Protein 6DET (pdb70)

InterPro domains:
  IPR001638 Solute-binding protein family 3/N-terminal domain of MltF [PF00497] (44-262)
  IPR001638 Solute-binding protein family 3/N-terminal domain of MltF [SM00062] (43-264)

Nearest PDB structures (foldseek):
  6det-assembly1_A  TM=1.004E+00  e=6.684E-58  Treponema vincentii
  4zv2-assembly1_A  TM=9.076E-01  e=6.004E-23  synthetic construct
  8hnj-assembly1_A  TM=9.033E-01  e=2.663E-21  Escherichia coli 908519
  4g4p-assembly1_A  TM=9.277E-01  e=1.036E-19  Enterococcus faecalis V583
  4zef-assembly1_A  TM=9.184E-01  e=2.239E-18  Enterococcus faecalis V583

Radius of gyration: 18.47 Å; Cα contacts (8 Å, |Δi|>4): 473; chains: 1; bounding box: 61×31×43 Å

Foldseek 3Di:
DADCLQVVQVVQLEAEEEEAQPQAQQWHQDPVGDTDHLVCLLVCVLSVVVRGYYHYHYDQLQCVLVCQVVVVGFKYAHFQWDDPVCLVRWDWAQFWFKKFKWKKFQPVPPDAAPLVCFQWEEEEAPPRCPVVLQCPPPSHNPGYHYHHDRDPVVRVVCRVVVVTGMYIDMCVSCVVVCVPPVSMDIHPDTSDITTTTMTGGPRNVVNSVSSLVSSVVCVVVCVSQVSCCVRPVGRRTPSVDDD

Solvent-accessible surface area: 11673 Å² total

B-factor: mean 53.29, std 31.01, range [23.1, 308.44]

Structure (mmCIF, N/CA/C/O backbone):
data_6DET
#
_entry.id   6DET
#
_cell.length_a   104.586
_cell.length_b   130.436
_cell.length_c   48.991
_cell.angle_alpha   90.00
_cell.angle_beta   90.00
_cell.angle_gamma   90.00
#
_symmetry.space_group_name_H-M   'C 2 2 2'
#
loop_
_entity.id
_entity.type
_entity.pdbx_description
1 polymer Tv2483
2 non-polymer ARGININE
3 water water
#
loop_
_atom_site.group_PDB
_atom_site.id
_atom_site.type_symbol
_atom_site.label_atom_id
_atom_site.label_alt_id
_atom_site.label_comp_id
_atom_site.label_asym_id
_atom_site.label_entity_id
_atom_site.label_seq_id
_atom_site.pdbx_PDB_ins_code
_atom_site.Cartn_x
_atom_site.Cartn_y
_atom_site.Cartn_z
_atom_site.occupancy
_atom_site.B_iso_or_equiv
_atom_site.auth_seq_id
_atom_site.auth_comp_id
_atom_site.auth_asym_id
_atom_site.auth_atom_id
_atom_site.pdbx_PDB_model_num
ATOM 1 N N . ILE A 1 24 ? 57.362 20.574 8.443 1.00 67.19 10 ILE A N 1
ATOM 2 C CA . ILE A 1 24 ? 56.277 21.443 8.051 1.00 74.04 10 ILE A C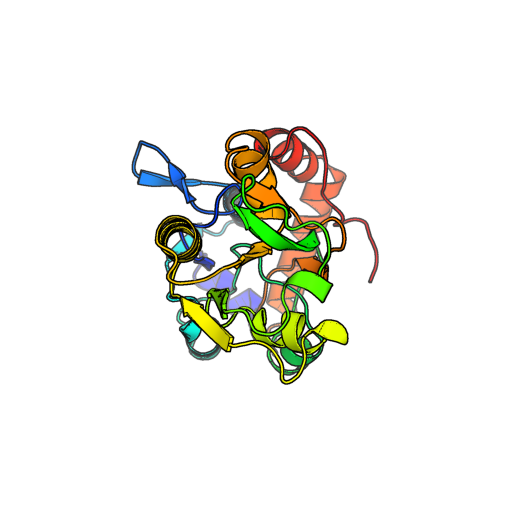A 1
ATOM 3 C C . ILE A 1 24 ? 54.984 20.605 8.214 1.00 63.95 10 ILE A C 1
ATOM 4 O O . ILE A 1 24 ? 54.709 20.141 9.313 1.00 64.28 10 ILE A O 1
ATOM 19 N N . GLU A 1 25 ? 54.241 20.354 7.139 1.00 59.84 11 GLU A N 1
ATOM 20 C CA . GLU A 1 25 ? 52.850 19.930 7.254 1.00 51.63 11 GLU A CA 1
ATOM 21 C C . GLU A 1 25 ? 52.722 18.491 7.755 1.00 40.52 11 GLU A C 1
ATOM 22 O O . GLU A 1 25 ? 53.606 17.647 7.555 1.00 40.55 11 GLU A O 1
ATOM 34 N N . ASP A 1 26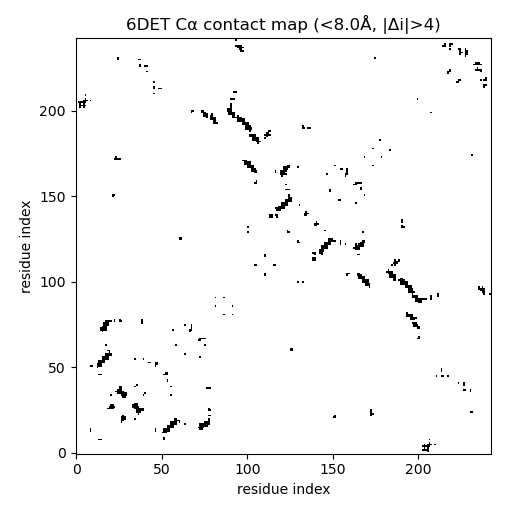 ? 51.591 18.211 8.397 1.00 47.74 12 ASP A N 1
ATOM 35 C CA . ASP A 1 26 ? 51.236 16.827 8.673 1.00 47.00 12 ASP A CA 1
ATOM 36 C C . ASP A 1 26 ? 51.002 16.090 7.351 1.00 44.65 12 ASP A C 1
ATOM 37 O O . ASP A 1 26 ? 50.661 16.703 6.337 1.00 40.60 12 ASP A O 1
ATOM 46 N N . PRO A 1 27 ? 51.215 14.772 7.320 1.00 37.82 13 PRO A N 1
ATOM 47 C CA . PRO A 1 27 ? 51.190 14.045 6.043 1.00 41.46 13 PRO A CA 1
ATOM 48 C C . PRO A 1 27 ? 49.803 13.681 5.514 1.00 39.26 13 PRO A C 1
ATOM 49 O O . PRO A 1 27 ? 49.715 12.842 4.616 1.00 37.69 13 PRO A O 1
ATOM 60 N N . SER A 1 28 ? 48.720 14.284 6.008 1.00 37.22 14 SER A N 1
ATOM 61 C CA . SER A 1 28 ? 47.403 13.759 5.630 1.00 41.64 14 SER A CA 1
ATOM 62 C C . SER A 1 28 ? 47.096 14.031 4.156 1.00 42.33 14 SER A C 1
ATOM 63 O O . SER A 1 28 ? 46.557 13.161 3.461 1.00 39.07 14 SER A O 1
ATOM 71 N N . TRP A 1 29 ? 47.451 15.217 3.645 1.00 37.61 15 TRP A N 1
ATOM 72 C CA . TRP A 1 29 ? 47.296 15.444 2.209 1.00 33.72 15 TRP A CA 1
ATOM 73 C C . TRP A 1 29 ? 48.229 14.543 1.412 1.00 36.21 15 TRP A C 1
ATOM 74 O O . TRP A 1 29 ? 47.811 13.902 0.438 1.00 38.98 15 TRP A O 1
ATOM 95 N N . SER A 1 30 ? 49.513 14.485 1.788 1.00 35.52 16 SER A N 1
ATOM 96 C CA . SER A 1 30 ? 50.431 13.619 1.060 1.00 36.67 16 SER A CA 1
ATOM 97 C C . SER A 1 30 ? 49.899 12.188 0.949 1.00 37.63 16 SER A C 1
ATOM 98 O O . SER A 1 30 ? 50.023 11.544 -0.104 1.00 38.78 16 SER A O 1
ATOM 106 N N . LYS A 1 31 ? 49.337 11.659 2.033 1.00 37.75 17 LYS A N 1
ATOM 107 C CA . LYS A 1 31 ? 48.845 10.282 1.995 1.00 40.39 17 LYS A CA 1
ATOM 108 C C . LYS A 1 31 ? 47.751 10.123 0.940 1.00 37.86 17 LYS A C 1
ATOM 109 O O . LYS A 1 31 ? 47.746 9.151 0.172 1.00 39.27 17 LYS A O 1
ATOM 128 N N . VAL A 1 32 ? 46.822 11.081 0.880 1.00 38.38 18 VAL A N 1
ATOM 129 C CA . VAL A 1 32 ? 45.741 11.034 -0.101 1.00 37.68 18 VAL A CA 1
ATOM 130 C C . VAL A 1 32 ? 46.278 11.204 -1.514 1.00 37.97 18 VAL A C 1
ATOM 131 O O . VAL A 1 32 ? 45.834 10.520 -2.447 1.00 36.95 18 VAL A O 1
ATOM 144 N N . GLN A 1 33 ? 47.248 12.103 -1.704 1.00 35.67 19 GLN A N 1
ATOM 145 C CA . GLN A 1 33 ? 47.802 12.298 -3.041 1.00 36.63 19 GLN A CA 1
ATOM 146 C C . GLN A 1 33 ? 48.521 11.051 -3.549 1.00 40.01 19 GLN A C 1
ATOM 147 O O . GLN A 1 33 ? 48.440 10.733 -4.739 1.00 39.44 19 GLN A O 1
ATOM 161 N N . VAL A 1 34 ? 49.227 10.340 -2.668 1.00 38.44 20 VAL A N 1
ATOM 162 C CA . VAL A 1 34 ? 49.987 9.166 -3.096 1.00 40.44 20 VAL A CA 1
ATOM 163 C C . VAL A 1 34 ? 49.041 8.038 -3.497 1.00 42.38 20 VAL A C 1
ATOM 164 O O . VAL A 1 34 ? 49.249 7.377 -4.526 1.00 42.61 20 VAL A O 1
ATOM 177 N N . LYS A 1 35 ? 48.012 7.792 -2.676 1.00 43.50 21 LYS A N 1
ATOM 178 C CA . LYS A 1 35 ? 46.967 6.811 -3.015 1.00 47.14 21 LYS A CA 1
ATOM 179 C C . LYS A 1 35 ? 46.134 7.283 -4.190 1.00 49.52 21 LYS A C 1
ATOM 180 O O . LYS A 1 35 ? 45.488 6.465 -4.845 1.00 42.81 21 LYS A O 1
ATOM 199 N N . SER A 1 36 ? 46.118 8.591 -4.442 1.00 39.28 22 SER A N 1
ATOM 200 C CA . SER A 1 36 ? 45.354 9.188 -5.531 1.00 50.69 22 SER A CA 1
ATOM 201 C C . SER A 1 36 ? 43.874 8.870 -5.365 1.00 41.78 22 SER A C 1
ATOM 202 O O . SER A 1 36 ? 43.160 8.603 -6.330 1.00 39.93 22 SER A O 1
ATOM 210 N N . ALA A 1 37 ? 43.426 8.882 -4.123 1.00 37.27 23 ALA A N 1
ATOM 211 C CA . ALA A 1 37 ? 42.024 8.600 -3.847 1.00 38.49 23 ALA A CA 1
ATOM 212 C C . ALA A 1 37 ? 41.595 9.183 -2.517 1.00 43.16 23 ALA A C 1
ATOM 213 O O . ALA A 1 37 ? 42.367 9.220 -1.562 1.00 39.25 23 ALA A O 1
ATOM 220 N N . LEU A 1 38 ? 40.315 9.552 -2.437 1.00 38.70 24 LEU A N 1
ATOM 221 C CA . LEU A 1 38 ? 39.738 10.037 -1.201 1.00 36.65 24 LEU A CA 1
ATOM 222 C C . LEU A 1 38 ? 38.530 9.164 -0.921 1.00 37.04 24 LEU A C 1
ATOM 223 O O . LEU A 1 38 ? 37.687 8.990 -1.807 1.00 38.85 24 LEU A O 1
ATOM 239 N N . VAL A 1 39 ? 38.501 8.563 0.261 1.00 32.46 25 VAL A N 1
ATOM 240 C CA . VAL A 1 39 ? 37.406 7.672 0.659 1.00 32.70 25 VAL A CA 1
ATOM 241 C C . VAL A 1 39 ? 36.416 8.491 1.474 1.00 39.58 25 VAL A C 1
ATOM 242 O O . VAL A 1 39 ? 36.731 8.962 2.578 1.00 37.93 25 VAL A O 1
ATOM 255 N N . ILE A 1 40 ? 35.217 8.680 0.919 1.00 33.87 26 ILE A N 1
ATOM 256 C CA . ILE A 1 40 ? 34.182 9.521 1.520 1.00 31.61 26 ILE A CA 1
ATOM 257 C C . ILE A 1 40 ? 33.128 8.563 2.079 1.00 35.29 26 ILE A C 1
ATOM 258 O O . ILE A 1 40 ? 32.452 7.883 1.310 1.00 35.55 26 ILE A O 1
ATOM 274 N N . GLY A 1 41 ? 33.022 8.462 3.400 1.00 33.26 27 GLY A N 1
ATOM 275 C CA . GLY A 1 41 ? 32.003 7.623 4.010 1.00 34.76 27 GLY A CA 1
ATOM 276 C C . GLY A 1 41 ? 30.649 8.304 3.952 1.00 33.05 27 GLY A C 1
ATOM 277 O O . GLY A 1 41 ? 30.525 9.487 4.282 1.00 32.10 27 GLY A O 1
ATOM 281 N N . VAL A 1 42 ? 29.624 7.549 3.551 1.00 34.46 28 VAL A N 1
ATOM 282 C CA . VAL A 1 42 ? 28.279 8.100 3.424 1.00 37.54 28 VAL A CA 1
ATOM 283 C C . VAL A 1 42 ? 27.286 7.078 3.943 1.00 32.63 28 VAL A C 1
ATOM 284 O O . VAL A 1 42 ? 27.486 5.862 3.818 1.00 37.48 28 VAL A O 1
ATOM 297 N N . SER A 1 43 ? 26.184 7.594 4.491 1.00 31.84 29 SER A N 1
ATOM 298 C CA . SER A 1 43 ? 24.958 6.812 4.547 1.00 33.69 29 SER A CA 1
ATOM 299 C C . SER A 1 43 ? 24.278 6.939 3.187 1.00 45.96 29 SER A C 1
ATOM 300 O O . SER A 1 43 ? 23.957 8.044 2.745 1.00 39.70 29 SER A O 1
ATOM 308 N N . ASP A 1 44 ? 24.033 5.819 2.523 1.00 38.80 30 ASP A N 1
ATOM 309 C CA . ASP A 1 44 ? 23.610 5.855 1.131 1.00 36.52 30 ASP A CA 1
ATOM 310 C C . ASP A 1 44 ? 22.090 5.871 0.971 1.00 40.72 30 ASP A C 1
ATOM 311 O O . ASP A 1 44 ? 21.590 5.496 -0.095 1.00 40.85 30 ASP A O 1
ATOM 320 N N . PHE A 1 45 ? 21.362 6.326 1.999 1.00 39.09 31 PHE A N 1
ATOM 321 C CA . PHE A 1 45 ? 19.913 6.451 1.971 1.00 37.06 31 PHE A CA 1
ATOM 322 C C . PHE A 1 45 ? 19.448 7.860 2.329 1.00 38.95 31 PHE A C 1
ATOM 323 O O . PHE A 1 45 ? 18.257 8.055 2.589 1.00 37.90 31 PHE A O 1
ATOM 340 N N . VAL A 1 46 ? 20.336 8.850 2.366 1.00 35.91 32 VAL A N 1
ATOM 341 C CA . VAL A 1 46 ? 19.911 10.184 2.819 1.00 34.77 32 VAL A CA 1
ATOM 342 C C . VAL A 1 46 ? 19.331 10.935 1.625 1.00 35.56 32 VAL A C 1
ATOM 343 O O . VAL A 1 46 ? 20.079 11.234 0.690 1.00 32.77 32 VAL A O 1
ATOM 356 N N . PRO A 1 47 ? 18.032 11.267 1.594 1.00 34.54 33 PRO A N 1
ATOM 357 C CA . PRO A 1 47 ? 17.491 11.959 0.410 1.00 37.74 33 PRO A CA 1
ATOM 358 C C . PRO A 1 47 ?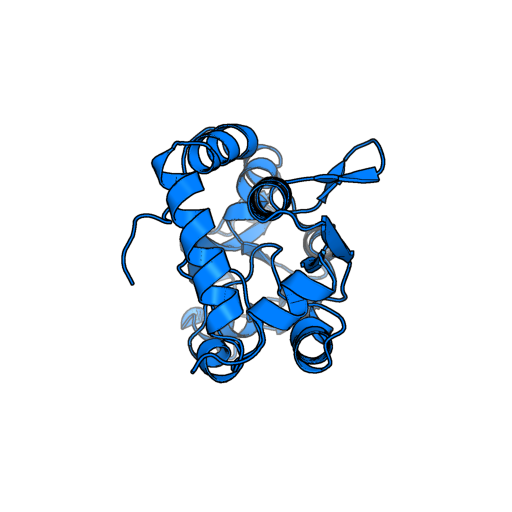 18.229 13.257 0.094 1.00 34.47 33 PRO A C 1
ATOM 359 O O . PRO A 1 47 ? 18.752 13.935 0.984 1.00 32.68 33 PRO A O 1
ATOM 370 N N . ILE A 1 48 ? 18.280 13.583 -1.206 1.00 33.28 34 ILE A N 1
ATOM 371 C CA . ILE A 1 48 ? 18.975 14.759 -1.756 1.00 33.23 34 ILE A CA 1
ATOM 372 C C . ILE A 1 48 ? 20.500 14.735 -1.610 1.00 34.95 34 ILE A C 1
ATOM 373 O O . ILE A 1 48 ? 21.216 15.028 -2.575 1.00 40.27 34 ILE A O 1
ATOM 389 N N . LEU A 1 49 ? 21.026 14.413 -0.421 1.00 32.66 35 LEU A N 1
ATOM 390 C CA . LEU A 1 49 ? 22.468 14.532 -0.179 1.00 30.94 35 LEU A CA 1
ATOM 391 C C . LEU A 1 49 ? 23.268 13.332 -0.696 1.00 33.07 35 LEU A C 1
ATOM 392 O O . LEU A 1 49 ? 24.356 13.511 -1.258 1.00 32.29 35 LEU A O 1
ATOM 408 N N . SER A 1 50 ? 22.776 12.110 -0.487 1.00 33.22 36 SER A N 1
ATOM 409 C CA . SER A 1 50 ? 23.525 10.906 -0.845 1.00 31.87 36 SER A CA 1
ATOM 410 C C . SER A 1 50 ? 22.596 9.712 -0.752 1.00 32.77 36 SER A C 1
ATOM 411 O O . SER A 1 50 ? 22.435 9.148 0.333 1.00 36.77 36 SER A O 1
ATOM 419 N N . PHE A 1 51 ? 21.987 9.361 -1.881 1.00 34.45 37 PHE A N 1
ATOM 420 C CA . PHE A 1 51 ? 20.962 8.321 -1.944 1.00 35.49 37 PHE A CA 1
ATOM 421 C C . PHE A 1 51 ? 21.156 7.530 -3.237 1.00 38.25 37 PHE A C 1
ATOM 422 O O . PHE A 1 51 ? 21.982 7.876 -4.086 1.00 38.10 37 PHE A O 1
ATOM 439 N N . ARG A 1 52 ? 20.400 6.429 -3.379 1.00 42.83 38 ARG A N 1
ATOM 440 C CA . ARG A 1 52 ? 20.489 5.565 -4.562 1.00 50.50 38 ARG A CA 1
ATOM 441 C C . ARG A 1 52 ? 19.433 5.950 -5.595 1.00 43.26 38 ARG A C 1
ATOM 442 O O . ARG A 1 52 ? 18.242 5.988 -5.283 1.00 43.47 38 ARG A O 1
ATOM 463 N N . ASN A 1 53 ? 19.860 6.211 -6.827 1.00 40.79 39 ASN A N 1
ATOM 464 C CA . ASN A 1 53 ? 18.917 6.522 -7.894 1.00 43.66 39 ASN A CA 1
ATOM 465 C C . ASN A 1 53 ? 18.349 5.219 -8.477 1.00 50.92 39 ASN A C 1
ATOM 466 O O . ASN A 1 53 ? 18.671 4.113 -8.021 1.00 46.62 39 ASN A O 1
ATOM 477 N N . GLU A 1 54 ? 17.473 5.352 -9.484 1.00 44.77 40 GLU A N 1
ATOM 478 C CA . GLU A 1 54 ? 16.800 4.188 -10.083 1.00 49.85 40 GLU A CA 1
ATOM 479 C C . GLU A 1 54 ? 17.795 3.162 -10.632 1.00 49.91 40 GLU A C 1
ATOM 480 O O . GLU A 1 54 ? 17.476 1.972 -10.726 1.00 52.31 40 GLU A O 1
ATOM 492 N N . LYS A 1 55 ? 18.983 3.603 -11.031 1.00 54.17 41 LYS A N 1
ATOM 493 C CA . LYS A 1 55 ? 20.028 2.718 -11.536 1.00 57.07 41 LYS A CA 1
ATOM 494 C C . LYS A 1 55 ? 20.911 2.165 -10.412 1.00 48.36 41 LYS A C 1
ATOM 495 O O . LYS A 1 55 ? 21.872 1.442 -10.684 1.00 52.02 41 LYS A O 1
ATOM 514 N N . ASN A 1 56 ? 20.586 2.487 -9.161 1.00 48.49 42 ASN A N 1
ATOM 515 C CA . ASN A 1 56 ? 21.298 2.054 -7.963 1.00 43.49 42 ASN A CA 1
ATOM 516 C C . ASN A 1 56 ? 22.697 2.658 -7.868 1.00 45.86 42 ASN A C 1
ATOM 517 O O . ASN A 1 56 ? 23.593 2.084 -7.242 1.00 50.47 42 ASN A O 1
ATOM 528 N N . GLU A 1 57 ? 22.888 3.830 -8.469 1.00 39.59 43 GLU A N 1
ATOM 529 C CA . GLU A 1 57 ? 24.114 4.605 -8.274 1.00 37.55 43 GLU A CA 1
ATOM 530 C C . GLU A 1 57 ? 23.907 5.600 -7.133 1.00 40.34 43 GLU A C 1
ATOM 531 O O . GLU A 1 57 ? 22.795 6.092 -6.903 1.00 39.96 43 GLU A O 1
ATOM 543 N N . ILE A 1 58 ? 24.981 5.888 -6.404 1.00 35.84 44 ILE A N 1
ATOM 544 C CA . ILE A 1 58 ? 24.917 6.894 -5.346 1.00 34.75 44 ILE A CA 1
ATOM 545 C C . ILE A 1 58 ? 24.984 8.276 -5.980 1.00 32.03 44 ILE A C 1
ATOM 546 O O . ILE A 1 58 ? 25.914 8.568 -6.743 1.00 37.17 44 ILE A O 1
ATOM 562 N N . VAL A 1 59 ? 24.004 9.128 -5.657 1.00 35.27 45 VAL A N 1
ATOM 563 C CA . VAL A 1 59 ? 23.872 10.456 -6.246 1.00 36.41 45 VAL A CA 1
ATOM 564 C C . VAL A 1 59 ? 23.499 11.416 -5.135 1.00 35.57 45 VAL A C 1
ATOM 565 O O . VAL A 1 59 ? 23.059 11.009 -4.057 1.00 35.35 45 VAL A O 1
ATOM 578 N N . GLY A 1 60 ? 23.693 12.706 -5.402 1.00 31.62 46 GLY A N 1
ATOM 579 C CA . GLY A 1 60 ? 23.185 13.693 -4.486 1.00 32.70 46 GLY A CA 1
ATOM 580 C C . GLY A 1 60 ? 24.097 14.893 -4.403 1.00 31.72 46 GLY A C 1
ATOM 581 O O . GLY A 1 60 ? 25.140 14.953 -5.064 1.00 33.41 46 GLY A O 1
ATOM 585 N N . TYR A 1 61 ? 23.672 15.854 -3.588 1.00 28.87 47 TYR A N 1
ATOM 586 C CA . TYR A 1 61 ? 24.397 17.111 -3.437 1.00 26.24 47 TYR A CA 1
ATOM 587 C C . TYR A 1 61 ? 25.816 16.865 -2.948 1.00 30.02 47 TYR A C 1
ATOM 588 O O . TYR A 1 61 ? 26.773 17.430 -3.486 1.00 33.00 47 TYR A O 1
ATOM 606 N N . ASP A 1 62 ? 25.964 16.058 -1.885 1.00 29.88 48 ASP A N 1
ATOM 607 C CA . ASP A 1 62 ? 27.290 15.785 -1.328 1.00 30.84 48 ASP A CA 1
ATOM 608 C C . ASP A 1 62 ? 28.136 15.030 -2.331 1.00 29.04 48 ASP A C 1
ATOM 609 O O . ASP A 1 62 ? 29.347 15.229 -2.408 1.00 30.02 48 ASP A O 1
ATOM 618 N N . ILE A 1 63 ? 27.502 14.162 -3.115 1.00 33.65 49 ILE A N 1
ATOM 619 C CA . ILE A 1 63 ? 28.226 13.369 -4.096 1.00 29.93 49 ILE A CA 1
ATOM 620 C C . ILE A 1 63 ? 28.729 14.258 -5.219 1.00 32.10 49 ILE A C 1
ATOM 621 O O . ILE A 1 63 ? 29.866 14.114 -5.687 1.00 32.54 49 ILE A O 1
ATOM 637 N N . ASP A 1 64 ? 27.892 15.195 -5.681 1.00 32.14 50 ASP A N 1
ATOM 638 C CA . ASP A 1 64 ? 28.336 16.076 -6.750 1.00 31.52 50 ASP A CA 1
ATOM 639 C C . ASP A 1 64 ? 29.508 16.933 -6.278 1.00 34.34 50 ASP A C 1
ATOM 640 O O . ASP A 1 64 ? 30.486 17.130 -7.011 1.00 32.80 50 ASP A O 1
ATOM 649 N N . ILE A 1 65 ? 29.441 17.412 -5.032 1.00 31.19 51 ILE A N 1
ATOM 650 C CA . ILE A 1 65 ? 30.529 18.225 -4.480 1.00 28.37 51 ILE A CA 1
ATOM 651 C C . ILE A 1 65 ? 31.835 17.430 -4.475 1.00 30.22 51 ILE A C 1
ATOM 652 O O . ILE A 1 65 ? 32.874 17.892 -4.973 1.00 32.46 51 ILE A O 1
ATOM 668 N N . PHE A 1 66 ? 31.821 16.236 -3.878 1.00 30.27 52 PHE A N 1
ATOM 669 C CA . PHE A 1 66 ? 33.078 15.516 -3.719 1.00 32.19 52 PHE A CA 1
ATOM 670 C C . PHE A 1 66 ? 33.570 14.941 -5.032 1.00 33.25 52 PHE A C 1
ATOM 671 O O . PHE A 1 66 ? 34.783 14.820 -5.232 1.00 33.40 52 PHE A O 1
ATOM 688 N N . THR A 1 67 ? 32.667 14.604 -5.960 1.00 36.95 53 THR A N 1
ATOM 689 C CA . THR A 1 67 ? 33.123 14.106 -7.255 1.00 34.60 53 THR A CA 1
ATOM 690 C C . THR A 1 67 ? 33.921 15.177 -7.996 1.00 37.37 53 THR A C 1
ATOM 691 O O . THR A 1 67 ? 34.981 14.895 -8.573 1.00 34.58 53 THR A O 1
ATOM 702 N N . GLU A 1 68 ? 33.424 16.421 -7.988 1.00 35.96 54 GLU A N 1
ATOM 703 C CA . GLU A 1 68 ? 34.083 17.505 -8.710 1.00 37.30 54 GLU A CA 1
ATOM 704 C C . GLU A 1 68 ? 35.331 17.968 -7.968 1.00 36.62 54 GLU A C 1
ATOM 705 O O . GLU A 1 68 ? 36.360 18.254 -8.591 1.00 35.05 54 GLU A O 1
ATOM 717 N N . LEU A 1 69 ? 35.258 18.035 -6.640 1.00 32.66 55 LEU A N 1
ATOM 718 C CA . LEU A 1 69 ? 36.424 18.388 -5.848 1.00 40.74 55 LEU A CA 1
ATOM 719 C C . LEU A 1 69 ? 37.580 17.430 -6.120 1.00 40.48 55 LEU A C 1
ATOM 720 O O . LEU A 1 69 ? 38.712 17.860 -6.362 1.00 32.28 55 LEU A O 1
ATOM 736 N N . CYS A 1 70 ? 37.311 16.118 -6.080 1.00 33.02 56 CYS A N 1
ATOM 737 C CA . CYS A 1 70 ? 38.374 15.149 -6.331 1.00 29.61 56 CYS A CA 1
ATOM 738 C C . CYS A 1 70 ? 38.860 15.236 -7.770 1.00 32.74 56 CYS A C 1
ATOM 739 O O . CYS A 1 70 ? 40.062 15.090 -8.041 1.00 35.97 56 CYS A O 1
ATOM 747 N N . ARG A 1 71 ? 37.958 15.528 -8.714 1.00 34.44 57 ARG A N 1
ATOM 748 C CA . ARG A 1 71 ? 38.412 15.700 -10.083 1.00 35.22 57 ARG A CA 1
ATOM 749 C C . ARG A 1 71 ? 39.436 16.821 -10.161 1.00 36.94 57 ARG A C 1
ATOM 750 O O . ARG A 1 71 ? 40.489 16.670 -10.780 1.00 38.84 57 ARG A O 1
ATOM 771 N N . ARG A 1 72 ? 39.135 17.955 -9.531 1.00 37.63 58 AR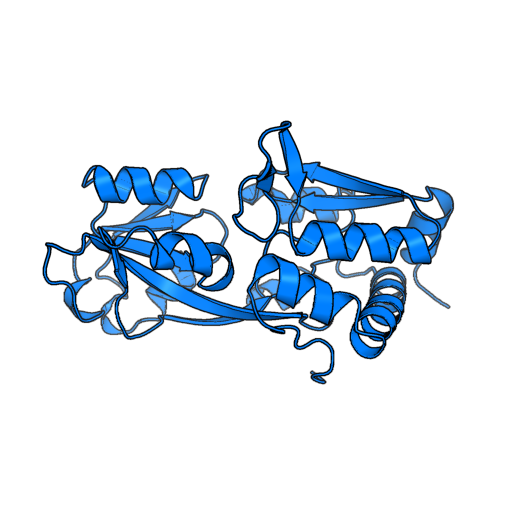G A N 1
ATOM 772 C CA . ARG A 1 72 ? 40.068 19.080 -9.571 1.00 38.33 58 ARG A CA 1
ATOM 773 C C . ARG A 1 72 ? 41.383 18.754 -8.877 1.00 35.89 58 ARG A C 1
ATOM 774 O O . ARG A 1 72 ? 42.431 19.300 -9.259 1.00 40.25 58 ARG A O 1
ATOM 795 N N . LEU A 1 73 ? 41.351 17.935 -7.826 1.00 36.56 59 LEU A N 1
ATOM 796 C CA . LEU A 1 73 ? 42.568 17.548 -7.114 1.00 37.67 59 LEU A CA 1
ATOM 797 C C . LEU A 1 73 ? 43.335 16.426 -7.790 1.00 45.19 59 LEU A C 1
ATOM 798 O O . LEU A 1 73 ? 44.446 16.086 -7.342 1.00 41.67 59 LEU A O 1
ATOM 814 N N . GLY A 1 74 ? 42.812 15.874 -8.879 1.00 42.05 60 GLY A N 1
ATOM 815 C CA . GLY A 1 74 ? 43.533 14.821 -9.575 1.00 41.53 60 GLY A CA 1
ATOM 816 C C . GLY A 1 74 ? 43.501 13.475 -8.875 1.00 39.18 60 GLY A C 1
ATOM 817 O O . GLY A 1 74 ? 44.399 12.651 -9.100 1.00 41.36 60 GLY A O 1
ATOM 821 N N . ILE A 1 75 ? 42.462 13.207 -8.076 1.00 40.63 61 ILE A N 1
ATOM 822 C CA . ILE A 1 75 ? 42.356 12.002 -7.264 1.00 38.58 61 ILE A CA 1
ATOM 823 C C . ILE A 1 75 ? 40.988 11.382 -7.497 1.00 42.60 61 ILE A C 1
ATOM 824 O O . ILE A 1 75 ? 40.037 12.056 -7.909 1.00 38.03 61 ILE A O 1
ATOM 840 N N . HIS A 1 76 ? 40.879 10.074 -7.154 1.00 41.90 62 HIS A N 1
ATOM 841 C CA . HIS A 1 76 ? 39.634 9.352 -7.403 1.00 46.67 62 HIS A CA 1
ATOM 842 C C . HIS A 1 76 ? 38.736 9.389 -6.170 1.00 43.52 62 HIS A C 1
ATOM 843 O O . HIS A 1 76 ? 39.193 9.073 -5.061 1.00 39.57 62 HIS A O 1
ATOM 857 N N . PRO A 1 77 ? 37.464 9.791 -6.302 1.00 35.48 63 PRO A N 1
ATOM 858 C CA . PRO A 1 77 ? 36.560 9.768 -5.152 1.00 34.86 63 PRO A CA 1
ATOM 859 C C . PRO A 1 77 ? 35.990 8.373 -4.972 1.00 34.35 63 PRO A C 1
ATOM 860 O O . PRO A 1 77 ? 35.547 7.765 -5.941 1.00 37.46 63 PRO A O 1
ATOM 871 N N . ILE A 1 78 ? 36.018 7.866 -3.746 1.00 36.83 64 ILE A N 1
ATOM 872 C CA . ILE A 1 78 ? 35.425 6.570 -3.427 1.00 42.08 64 ILE A CA 1
ATOM 873 C C . ILE A 1 78 ? 34.316 6.799 -2.413 1.00 37.54 64 ILE A C 1
ATOM 874 O O . ILE A 1 78 ? 34.577 7.159 -1.255 1.00 37.44 64 ILE A O 1
ATOM 890 N N . PHE A 1 79 ? 33.073 6.554 -2.813 1.00 37.36 65 PHE A N 1
ATOM 891 C CA . PHE A 1 79 ? 31.945 6.789 -1.921 1.00 36.15 65 PHE A CA 1
ATOM 892 C C . PHE A 1 79 ? 31.668 5.461 -1.254 1.00 42.97 65 PHE A C 1
ATOM 893 O O . PHE A 1 79 ? 31.275 4.510 -1.921 1.00 40.17 65 PHE A O 1
ATOM 910 N N . TYR A 1 80 ? 31.943 5.387 0.045 1.00 34.69 66 TYR A N 1
ATOM 911 C CA . TYR A 1 80 ? 31.945 4.126 0.766 1.00 39.98 66 TYR A CA 1
ATOM 912 C C . TYR A 1 80 ? 30.747 4.110 1.698 1.00 36.09 66 TYR A C 1
ATOM 913 O O . TYR A 1 80 ? 30.696 4.910 2.650 1.00 36.09 66 TYR A O 1
ATOM 931 N N . PRO A 1 81 ? 29.761 3.256 1.465 1.00 39.90 67 PRO A N 1
ATOM 932 C CA . PRO A 1 81 ? 28.625 3.188 2.390 1.00 38.08 67 PRO A CA 1
ATOM 933 C C . PRO A 1 81 ? 29.060 2.660 3.747 1.00 45.32 67 PRO A C 1
ATOM 934 O O . PRO A 1 81 ? 29.660 1.585 3.847 1.00 45.19 67 PRO A O 1
ATOM 945 N N . ILE A 1 82 ? 28.713 3.400 4.791 1.00 35.14 68 ILE A N 1
ATOM 946 C CA . ILE A 1 82 ? 29.052 3.059 6.164 1.00 37.25 68 ILE A CA 1
ATOM 947 C C . ILE A 1 82 ? 27.795 2.896 7.002 1.00 41.73 68 ILE A C 1
ATOM 948 O O . ILE A 1 82 ? 26.701 3.351 6.643 1.00 42.63 68 ILE A O 1
ATOM 964 N N . GLN A 1 83 ? 27.982 2.226 8.138 1.00 40.86 69 GLN A N 1
ATOM 965 C CA . GLN A 1 83 ? 27.017 2.227 9.235 1.00 49.12 69 GLN A CA 1
ATOM 966 C C . GLN A 1 83 ? 27.231 3.505 10.040 1.00 48.98 69 GLN A C 1
ATOM 967 O O . GLN A 1 83 ? 28.331 3.740 10.550 1.00 37.34 69 GLN A O 1
ATOM 981 N N . TRP A 1 84 ? 26.204 4.356 10.134 1.00 35.94 70 TRP A N 1
ATOM 982 C CA . TRP A 1 84 ? 26.442 5.680 10.686 1.00 38.99 70 TRP A CA 1
ATOM 983 C C . TRP A 1 84 ? 27.026 5.599 12.090 1.00 33.29 70 TRP A C 1
ATOM 984 O O . TRP A 1 84 ? 27.853 6.437 12.471 1.00 36.78 70 TRP A O 1
ATOM 1005 N N . ALA A 1 85 ? 26.574 4.617 12.888 1.00 40.76 71 ALA A N 1
ATOM 1006 C CA . ALA A 1 85 ? 27.009 4.511 14.279 1.00 43.19 71 ALA A CA 1
ATOM 1007 C C . ALA A 1 85 ? 28.492 4.189 14.394 1.00 44.01 71 ALA A C 1
ATOM 1008 O O . ALA A 1 85 ? 29.083 4.419 15.454 1.00 50.38 71 ALA A O 1
ATOM 1015 N N . GLN A 1 86 ? 29.099 3.679 13.325 1.00 39.03 72 GLN A N 1
ATOM 1016 C CA . GLN A 1 86 ? 30.507 3.294 13.287 1.00 49.16 72 GLN A CA 1
ATOM 1017 C C . GLN A 1 86 ? 31.408 4.378 12.714 1.00 38.68 72 GLN A C 1
ATOM 1018 O O . GLN A 1 86 ? 32.607 4.129 12.529 1.00 34.33 72 GLN A O 1
ATOM 1032 N N . LYS A 1 87 ? 30.859 5.557 12.404 1.00 34.67 73 LYS A N 1
ATOM 1033 C CA . LYS A 1 87 ? 31.583 6.512 11.576 1.00 38.45 73 LYS A CA 1
ATOM 1034 C C . LYS A 1 87 ? 32.875 6.962 12.244 1.00 37.40 73 LYS A C 1
ATOM 1035 O O . LYS A 1 87 ? 33.892 7.134 11.567 1.00 31.97 73 LYS A O 1
ATOM 1054 N N . GLU A 1 88 ? 32.873 7.151 13.565 1.00 36.62 74 GLU A N 1
ATOM 1055 C CA . GLU A 1 88 ? 34.086 7.627 14.236 1.00 37.21 74 GLU A CA 1
ATOM 1056 C C . GLU A 1 88 ? 35.206 6.587 14.169 1.00 37.68 74 GLU A C 1
ATOM 1057 O O . GLU A 1 88 ? 36.377 6.927 13.931 1.00 41.68 74 GLU A O 1
ATOM 1069 N N . ILE A 1 89 ? 34.865 5.326 14.401 1.00 39.49 75 ILE A N 1
ATOM 1070 C CA . ILE A 1 89 ? 35.851 4.251 14.327 1.00 41.25 75 ILE A CA 1
ATOM 1071 C C . ILE A 1 89 ? 36.356 4.073 12.903 1.00 40.41 75 ILE A C 1
ATOM 1072 O O . ILE A 1 89 ? 37.557 3.903 12.679 1.00 43.72 75 ILE A O 1
ATOM 1088 N N . LEU A 1 90 ? 35.455 4.092 11.914 1.00 41.14 76 LEU A N 1
ATOM 1089 C CA . LEU A 1 90 ? 35.889 3.885 10.532 1.00 39.19 76 LEU A CA 1
ATOM 1090 C C . LEU A 1 90 ? 36.835 4.989 10.083 1.00 38.26 76 LEU A C 1
ATOM 1091 O O . LEU A 1 90 ? 37.815 4.735 9.367 1.00 40.89 76 LEU A O 1
ATOM 1107 N N . LEU A 1 91 ? 36.544 6.224 10.493 1.00 36.60 77 LEU A N 1
ATOM 1108 C CA . LEU A 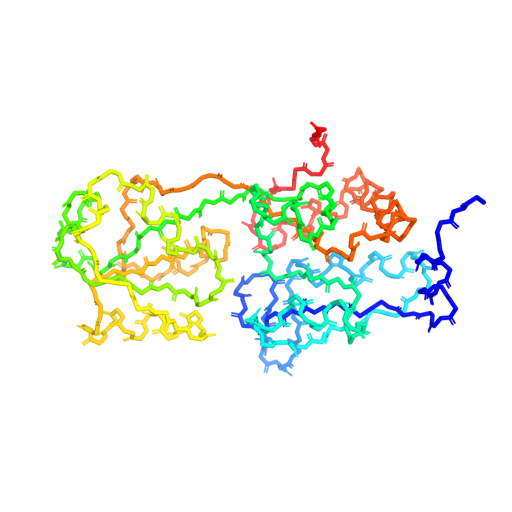1 91 ? 37.421 7.349 10.184 1.00 33.39 77 LEU A CA 1
ATOM 1109 C C . LEU A 1 91 ? 38.764 7.226 10.901 1.00 33.04 77 LEU A C 1
ATOM 1110 O O . LEU A 1 91 ? 39.834 7.350 10.282 1.00 35.30 77 LEU A O 1
ATOM 1126 N N . ASN A 1 92 ? 38.733 6.997 12.215 1.00 36.12 78 ASN A N 1
ATOM 1127 C CA . ASN A 1 92 ? 39.971 7.017 12.996 1.00 37.15 78 ASN A CA 1
ATOM 1128 C C . ASN A 1 92 ? 40.881 5.831 12.700 1.00 48.51 78 ASN A C 1
ATOM 1129 O O . ASN A 1 92 ? 42.108 5.938 12.863 1.00 46.54 78 ASN A O 1
ATOM 1140 N N . THR A 1 93 ? 40.320 4.695 12.286 1.00 39.87 79 THR A N 1
ATOM 1141 C CA . THR A 1 93 ? 41.133 3.562 11.860 1.00 43.26 79 THR A CA 1
ATOM 1142 C C . THR A 1 93 ? 41.506 3.633 10.388 1.00 45.49 79 THR A C 1
ATOM 1143 O O . THR A 1 93 ? 42.191 2.738 9.897 1.00 45.84 79 THR A O 1
ATOM 1154 N N . GLY A 1 94 ? 41.076 4.657 9.666 1.00 40.67 80 GLY A N 1
ATOM 1155 C CA . GLY A 1 94 ? 41.525 4.834 8.298 1.00 45.20 80 GLY A CA 1
ATOM 1156 C C . GLY A 1 94 ? 40.757 4.086 7.232 1.00 41.46 80 GLY A C 1
ATOM 1157 O O . GLY A 1 94 ? 41.199 4.075 6.075 1.00 43.01 80 GLY A O 1
ATOM 1161 N N . VAL A 1 95 ? 39.628 3.456 7.577 1.00 41.01 81 VAL A N 1
ATOM 1162 C CA . VAL A 1 95 ? 38.790 2.834 6.558 1.00 42.94 81 VAL A CA 1
ATOM 1163 C C . VAL A 1 95 ? 38.232 3.888 5.610 1.00 41.42 81 VAL A C 1
ATOM 1164 O O . VAL A 1 95 ? 38.146 3.655 4.394 1.00 37.87 81 VAL A O 1
ATOM 1177 N N . ILE A 1 96 ? 37.830 5.046 6.149 1.00 34.91 82 ILE A N 1
ATOM 1178 C CA . ILE A 1 96 ? 37.437 6.209 5.361 1.00 32.77 82 ILE A CA 1
ATOM 1179 C C . ILE A 1 96 ? 38.368 7.368 5.701 1.00 37.49 82 ILE A C 1
ATOM 1180 O O . ILE A 1 96 ? 39.078 7.348 6.705 1.00 36.02 82 ILE A O 1
ATOM 1196 N N . ASP A 1 97 ? 38.320 8.400 4.856 1.00 32.62 83 ASP A N 1
ATOM 1197 C CA . ASP A 1 97 ? 39.108 9.622 5.058 1.00 33.85 83 ASP A CA 1
ATOM 1198 C C . ASP A 1 97 ? 38.268 10.791 5.557 1.00 35.45 83 ASP A C 1
ATOM 1199 O O . ASP A 1 97 ? 38.824 11.760 6.102 1.00 32.04 83 ASP A O 1
ATOM 1208 N N . CYS A 1 98 ? 36.960 10.738 5.355 1.00 31.92 84 CYS A N 1
ATOM 1209 C CA . CYS A 1 98 ? 36.082 11.825 5.771 1.00 29.72 84 CYS A CA 1
ATOM 1210 C C . CYS A 1 98 ? 34.658 11.294 5.773 1.00 28.57 84 CYS A C 1
ATOM 1211 O O . CYS A 1 98 ? 34.390 10.180 5.300 1.00 30.60 84 CYS A O 1
ATOM 1219 N N . ILE A 1 99 ? 33.748 12.100 6.329 1.00 28.38 85 ILE A N 1
ATOM 1220 C CA . ILE A 1 99 ? 32.346 11.715 6.512 1.00 28.81 85 ILE A CA 1
ATOM 1221 C C . ILE A 1 99 ? 31.476 12.826 5.943 1.00 29.23 85 ILE A C 1
ATOM 1222 O O . ILE A 1 99 ? 31.696 13.998 6.254 1.00 29.64 85 ILE A O 1
ATOM 1238 N N . ALA A 1 100 ? 30.545 12.459 5.065 1.00 28.32 86 ALA A N 1
ATOM 1239 C CA . ALA A 1 100 ? 29.568 13.387 4.511 1.00 29.75 86 ALA A CA 1
ATOM 1240 C C . ALA A 1 100 ? 28.175 12.842 4.868 1.00 30.58 86 ALA A C 1
ATOM 1241 O O . ALA A 1 100 ? 27.998 12.320 5.970 1.00 33.45 86 ALA A O 1
ATOM 1248 N N . SER A 1 101 ? 27.185 12.982 3.983 1.00 29.54 87 SER A N 1
ATOM 1249 C CA . SER A 1 101 ? 25.800 12.558 4.254 1.00 24.70 87 SER A CA 1
ATOM 1250 C C . SER A 1 101 ? 25.098 13.436 5.283 1.00 28.22 87 SER A C 1
ATOM 1251 O O . SER A 1 101 ? 24.279 12.954 6.071 1.00 33.99 87 SER A O 1
ATOM 1259 N N . GLY A 1 102 ? 25.384 14.745 5.275 1.00 29.13 88 GLY A N 1
ATOM 1260 C CA . GLY A 1 102 ? 24.669 15.653 6.157 1.00 34.70 88 GLY A CA 1
ATOM 1261 C C . GLY A 1 102 ? 25.173 15.621 7.588 1.00 26.76 88 GLY A C 1
ATOM 1262 O O . GLY A 1 102 ? 24.392 15.551 8.536 1.00 29.96 88 GLY A O 1
ATOM 1266 N N . PHE A 1 103 ? 26.496 15.660 7.754 1.00 28.19 89 PHE A N 1
ATOM 1267 C CA . PHE A 1 103 ? 27.126 15.607 9.069 1.00 25.29 89 PHE A CA 1
ATOM 1268 C C . PHE A 1 103 ? 26.991 16.958 9.783 1.00 28.17 89 PHE A C 1
ATOM 1269 O O . PHE A 1 103 ? 27.543 17.969 9.321 1.00 27.07 89 PHE A O 1
ATOM 1286 N N . SER A 1 104 ? 26.309 16.968 10.933 1.00 29.76 90 SER A N 1
ATOM 1287 C CA . SER A 1 104 ? 26.086 18.192 11.709 1.00 27.65 90 SER A CA 1
ATOM 1288 C C . SER A 1 104 ? 27.264 18.572 12.612 1.00 30.27 90 SER A C 1
ATOM 1289 O O . SER A 1 104 ? 27.850 17.737 13.306 1.00 27.73 90 SER A O 1
ATOM 1297 N N . VAL A 1 105 ? 27.607 19.862 12.611 1.00 31.73 91 VAL A N 1
ATOM 1298 C CA . VAL A 1 105 ? 28.490 20.393 13.638 1.00 30.62 91 VAL A CA 1
ATOM 1299 C C . VAL A 1 105 ? 27.779 20.397 14.987 1.00 33.38 91 VAL A C 1
ATOM 1300 O O . VAL A 1 105 ? 26.643 20.869 15.109 1.00 31.78 91 VAL A O 1
ATOM 1313 N N . THR A 1 106 ? 28.440 19.850 16.008 1.00 30.63 92 THR A N 1
ATOM 1314 C CA . THR A 1 106 ? 28.031 20.019 17.391 1.00 33.88 92 THR A CA 1
ATOM 1315 C C . THR A 1 106 ? 29.262 20.362 18.206 1.00 38.14 92 THR A C 1
ATOM 1316 O O . THR A 1 106 ? 30.406 20.105 17.796 1.00 33.43 92 THR A O 1
ATOM 1327 N N . GLU A 1 107 ? 29.017 20.934 19.386 1.00 33.18 93 GLU A N 1
ATOM 1328 C CA . GLU A 1 107 ? 30.138 21.278 20.252 1.00 35.73 93 GLU A CA 1
ATOM 1329 C C . GLU A 1 107 ? 30.898 20.026 20.686 1.00 44.36 93 GLU A C 1
ATOM 1330 O O . GLU A 1 107 ? 32.135 20.001 20.661 1.00 46.14 93 GLU A O 1
ATOM 1342 N N . GLU A 1 108 ? 30.175 18.966 21.055 1.00 35.44 94 GLU A N 1
ATOM 1343 C CA . GLU A 1 108 ? 30.811 17.692 21.400 1.00 45.93 94 GLU A CA 1
ATOM 1344 C C . GLU A 1 108 ? 31.693 17.186 20.262 1.00 37.83 94 GLU A C 1
ATOM 1345 O O . GLU A 1 108 ? 32.832 16.749 20.482 1.00 36.85 94 GLU A O 1
ATOM 1357 N N . ARG A 1 109 ? 31.179 17.220 19.031 1.00 38.32 95 ARG A N 1
ATOM 1358 C CA . ARG A 1 109 ? 31.929 16.672 17.902 1.00 32.62 95 ARG A CA 1
ATOM 1359 C C . ARG A 1 109 ? 33.203 17.462 17.592 1.00 31.95 95 ARG A C 1
ATOM 1360 O O . ARG A 1 109 ? 34.145 16.897 17.009 1.00 35.28 95 ARG A O 1
ATOM 1381 N N . LYS A 1 110 ? 33.274 18.733 18.001 1.00 39.14 96 LYS A N 1
ATOM 1382 C CA . LYS A 1 110 ? 34.517 19.491 17.853 1.00 42.51 96 LYS A CA 1
ATOM 1383 C C . LYS A 1 110 ? 35.670 18.855 18.613 1.00 38.77 96 LYS A C 1
ATOM 1384 O O . LYS A 1 110 ? 36.837 19.096 18.264 1.00 35.61 96 LYS A O 1
ATOM 1403 N N . GLN A 1 111 ? 35.377 18.080 19.653 1.00 45.91 97 GLN A N 1
ATOM 1404 C CA . GLN A 1 111 ? 36.397 17.370 20.416 1.00 49.41 97 GLN A CA 1
ATOM 1405 C C . GLN A 1 111 ? 36.753 16.017 19.816 1.00 39.34 97 GLN A C 1
ATOM 1406 O O . GLN A 1 111 ? 37.630 15.337 20.348 1.00 42.43 97 GLN A O 1
ATOM 1420 N N . HIS A 1 112 ? 36.085 15.595 18.744 1.00 35.63 98 HIS A N 1
ATOM 1421 C CA . HIS A 1 112 ? 36.305 14.271 18.178 1.00 39.22 98 HIS A CA 1
ATOM 1422 C C . HIS A 1 112 ? 36.700 14.302 16.722 1.00 32.51 98 HIS A C 1
ATOM 1423 O O . HIS A 1 112 ? 37.166 13.278 16.201 1.00 34.65 98 HIS A O 1
ATOM 1437 N N . TYR A 1 113 ? 36.511 15.426 16.046 1.00 32.06 99 TYR A N 1
ATOM 1438 C CA . TYR A 1 113 ? 36.697 15.537 14.607 1.00 30.44 99 TYR A CA 1
ATOM 1439 C C . TYR A 1 113 ? 37.265 16.899 14.266 1.00 35.98 99 TYR A C 1
ATOM 1440 O O . TYR A 1 113 ? 37.027 17.886 14.981 1.00 34.47 99 TYR A O 1
ATOM 1458 N N . ARG A 1 114 ? 37.982 16.945 13.142 1.00 34.13 100 ARG A N 1
ATOM 1459 C CA . ARG A 1 114 ? 38.335 18.191 12.473 1.00 32.24 100 ARG A CA 1
ATOM 1460 C C . ARG A 1 114 ? 37.290 18.426 11.395 1.00 34.49 100 ARG A C 1
ATOM 1461 O O . ARG A 1 114 ? 37.099 17.580 10.523 1.00 31.68 100 ARG A O 1
ATOM 1482 N N . MET A 1 115 ? 36.582 19.543 11.466 1.00 28.95 101 MET A N 1
ATOM 1483 C CA . MET A 1 115 ? 35.464 19.774 10.564 1.00 29.36 101 MET A CA 1
ATOM 1484 C C . MET A 1 115 ? 35.783 20.935 9.627 1.00 30.40 101 MET A C 1
ATOM 1485 O O . MET A 1 115 ? 36.445 21.907 10.019 1.00 33.19 101 MET A O 1
ATOM 1499 N N A CYS A 1 116 ? 35.374 20.811 8.369 0.62 28.59 102 CYS A N 1
ATOM 1500 N N B CYS A 1 116 ? 35.319 20.793 8.383 0.38 29.23 102 CYS A N 1
ATOM 1501 C CA A CYS A 1 116 ? 35.696 21.863 7.422 0.62 25.89 102 CYS A CA 1
ATOM 1502 C CA B CYS A 1 116 ? 35.490 21.777 7.329 0.38 28.84 102 CYS A CA 1
ATOM 1503 C C A CYS A 1 116 ? 34.632 22.950 7.499 0.62 28.06 102 CYS A C 1
ATOM 1504 C C B CYS A 1 116 ? 34.656 23.014 7.620 0.38 28.85 102 CYS A C 1
ATOM 1505 O O A CYS A 1 116 ? 33.567 22.768 8.093 0.62 28.19 102 CYS A O 1
ATOM 1506 O O B CYS A 1 116 ? 33.775 23.010 8.485 0.38 26.87 102 CYS A O 1
ATOM 1521 N N . THR A 1 117 ? 34.940 24.087 6.887 1.00 26.69 103 THR A N 1
ATOM 1522 C CA . THR A 1 117 ? 34.070 25.233 6.961 1.00 28.19 103 THR A CA 1
ATOM 1523 C C . THR A 1 117 ? 32.653 24.804 6.539 1.00 30.24 103 THR A C 1
ATOM 1524 O O . THR A 1 117 ? 32.499 24.085 5.545 1.00 29.41 103 THR A O 1
ATOM 1535 N N . PRO A 1 118 ? 31.632 25.172 7.298 1.00 29.75 104 PRO A N 1
ATOM 1536 C CA . PRO A 1 118 ? 30.271 24.683 7.006 1.00 29.56 104 PRO A CA 1
ATOM 1537 C C . PRO A 1 118 ? 29.776 25.050 5.617 1.00 27.35 104 PRO A C 1
ATOM 1538 O O . PRO A 1 118 ? 30.074 26.118 5.082 1.00 28.21 104 PRO A O 1
ATOM 1549 N N . TYR A 1 119 ? 28.966 24.150 5.035 1.00 26.95 105 TYR A N 1
ATOM 1550 C CA . TYR A 1 119 ? 28.527 24.336 3.664 1.00 25.64 105 TYR A CA 1
ATOM 1551 C C . TYR A 1 119 ? 27.009 24.452 3.527 1.00 23.10 105 TYR A C 1
ATOM 1552 O O . TYR A 1 119 ? 26.544 24.943 2.487 1.00 28.58 105 TYR A O 1
ATOM 1570 N N . LEU A 1 120 ? 26.239 24.066 4.549 1.00 32.95 106 LEU A N 1
ATOM 1571 C CA . LEU A 1 120 ? 24.782 24.231 4.571 1.00 33.66 106 LEU A CA 1
ATOM 1572 C C . LEU A 1 120 ? 24.332 24.542 5.986 1.00 38.58 106 LEU A C 1
ATOM 1573 O O . LEU A 1 120 ? 24.983 24.124 6.947 1.00 31.86 106 LEU A O 1
ATOM 1589 N N . GLN A 1 121 ? 23.209 25.283 6.108 1.00 27.87 107 GLN A N 1
ATOM 1590 C CA . GLN A 1 121 ? 22.471 25.371 7.359 1.00 29.60 107 GLN A CA 1
ATOM 1591 C C . GLN A 1 121 ? 21.454 24.249 7.419 1.00 33.33 107 GLN A C 1
ATOM 1592 O O . GLN A 1 121 ? 20.974 23.765 6.392 1.00 35.89 107 GLN A O 1
ATOM 1606 N N . ASN A 1 122 ? 21.140 23.828 8.633 1.00 31.40 108 ASN A N 1
ATOM 1607 C CA . ASN A 1 122 ? 20.117 22.818 8.835 1.00 25.95 108 ASN A CA 1
ATOM 1608 C C . ASN A 1 122 ? 19.394 23.115 10.135 1.00 29.11 108 ASN A C 1
ATOM 1609 O O . ASN A 1 122 ? 19.845 23.915 10.965 1.00 32.81 108 ASN A O 1
ATOM 1620 N N . ALA A 1 123 ? 18.237 22.483 10.284 1.00 30.41 109 ALA A N 1
ATOM 1621 C CA . ALA A 1 123 ? 17.497 22.519 11.522 1.00 31.48 109 ALA A CA 1
ATOM 1622 C C . ALA A 1 123 ? 16.904 21.134 11.718 1.00 28.25 109 ALA A C 1
ATOM 1623 O O . ALA A 1 123 ? 16.518 20.489 10.745 1.00 30.90 109 ALA A O 1
ATOM 1630 N N . LYS A 1 124 ? 16.871 20.680 12.963 1.00 32.91 110 LYS A N 1
ATOM 1631 C CA . LYS A 1 124 ? 16.123 19.484 13.313 1.00 30.30 110 LYS A CA 1
ATOM 1632 C C . LYS A 1 124 ? 14.680 19.899 13.557 1.00 32.51 110 LYS A C 1
ATOM 1633 O O . LYS A 1 124 ? 14.418 20.856 14.279 1.00 34.21 110 LYS A O 1
ATOM 1652 N N . ILE A 1 125 ? 13.753 19.144 12.973 1.00 31.80 111 ILE A N 1
ATOM 1653 C CA . ILE A 1 125 ? 12.330 19.406 13.055 1.00 36.56 111 ILE A CA 1
ATOM 1654 C C . ILE A 1 125 ? 11.633 18.128 13.512 1.00 37.28 111 ILE A C 1
ATOM 1655 O O . ILE A 1 125 ? 12.152 17.020 13.358 1.00 31.57 111 ILE A O 1
ATOM 1671 N N . VAL A 1 126 ? 10.437 18.300 14.070 1.00 32.02 112 VAL A N 1
ATOM 1672 C CA . VAL A 1 126 ? 9.637 17.191 14.583 1.00 33.08 112 VAL A CA 1
ATOM 1673 C C . VAL A 1 126 ? 8.445 16.997 13.663 1.00 34.94 112 VAL A C 1
ATOM 1674 O O . VAL A 1 126 ? 7.709 17.953 13.371 1.00 39.27 112 VAL A O 1
ATOM 1687 N N . VAL A 1 127 ? 8.249 15.755 13.225 1.00 36.46 113 VAL A N 1
ATOM 1688 C CA . VAL A 1 127 ? 7.209 15.403 12.268 1.00 35.63 113 VAL A CA 1
ATOM 1689 C C . VAL A 1 127 ? 6.235 14.456 12.951 1.00 40.49 113 VAL A C 1
ATOM 1690 O O . VAL A 1 127 ? 6.649 13.546 13.681 1.00 37.34 113 VAL A O 1
ATOM 1703 N N . THR A 1 128 ? 4.939 14.697 12.737 1.00 45.48 114 THR A N 1
ATOM 1704 C CA . THR A 1 128 ? 3.874 13.854 13.263 1.00 46.64 114 THR A CA 1
ATOM 1705 C C . THR A 1 128 ? 2.949 13.472 12.118 1.00 50.76 114 THR A C 1
ATOM 1706 O O . THR A 1 128 ? 3.124 13.928 10.983 1.00 53.61 114 THR A O 1
ATOM 1717 N N . LEU A 1 129 ? 1.951 12.636 12.428 1.00 45.55 115 LEU A N 1
ATOM 1718 C CA . LEU A 1 129 ? 0.846 12.410 11.505 1.00 44.91 115 LEU A CA 1
ATOM 1719 C C . LEU A 1 129 ? -0.098 13.607 11.531 1.00 58.62 115 LEU A C 1
ATOM 1720 O O . LEU A 1 129 ? -0.450 14.110 12.601 1.00 64.41 115 LEU A O 1
ATOM 1736 N N . ALA A 1 130 ? -0.513 14.057 10.343 1.00 61.23 116 ALA A N 1
ATOM 1737 C CA . ALA A 1 130 ? -1.172 15.354 10.222 1.00 71.69 116 ALA A CA 1
ATOM 1738 C C . ALA A 1 130 ? -2.569 15.320 10.801 1.00 65.85 116 ALA A C 1
ATOM 1739 O O . ALA A 1 130 ? -3.107 16.360 11.204 1.00 69.06 116 ALA A O 1
ATOM 1746 N N . GLY A 1 131 ? -3.163 14.144 10.863 1.00 50.06 117 GLY A N 1
ATOM 1747 C CA . GLY A 1 131 ? -4.556 14.051 11.254 1.00 65.45 117 GLY A CA 1
ATOM 1748 C C . GLY A 1 131 ? -4.699 13.871 12.745 1.00 76.75 117 GLY A C 1
ATOM 1749 O O . GLY A 1 131 ? -5.729 13.394 13.231 1.00 88.94 117 GLY A O 1
ATOM 1753 N N . ARG A 1 132 ? -3.664 14.259 13.486 1.00 66.66 118 ARG A N 1
ATOM 1754 C CA . ARG A 1 132 ? -3.638 14.045 14.918 1.00 63.96 118 ARG A CA 1
ATOM 1755 C C . ARG A 1 132 ? -3.701 15.327 15.727 1.00 58.43 118 ARG A C 1
ATOM 1756 O O . ARG A 1 132 ? -3.820 15.251 16.955 1.00 60.59 118 ARG A O 1
ATOM 1777 N N . GLY A 1 133 ? -3.632 16.491 15.086 1.00 62.70 119 GLY A N 1
ATOM 1778 C CA . GLY A 1 133 ? -3.786 17.745 15.792 1.00 66.44 119 GLY A CA 1
ATOM 1779 C C . GLY A 1 133 ? -2.568 18.211 16.554 1.00 65.57 119 GLY A C 1
ATOM 1780 O O . GLY A 1 133 ? -2.685 19.111 17.388 1.00 65.36 119 GLY A O 1
ATOM 1784 N N . TYR A 1 134 ? -1.402 17.626 16.314 1.00 63.07 120 TYR A N 1
ATOM 1785 C CA . TYR A 1 134 ? -0.194 18.116 16.953 1.00 59.97 120 TYR A CA 1
ATOM 1786 C C . TYR A 1 134 ? 0.162 19.485 16.396 1.00 58.93 120 TYR A C 1
ATOM 1787 O O . TYR A 1 134 ? 0.314 19.647 15.181 1.00 64.23 120 TYR A O 1
ATOM 1805 N N . GLN A 1 135 ? 0.332 20.464 17.283 1.00 55.71 121 GLN A N 1
ATOM 1806 C CA . GLN A 1 135 ? 0.703 21.806 16.840 1.00 55.20 121 GLN A CA 1
ATOM 1807 C C . GLN A 1 135 ? 1.949 22.314 17.561 1.00 49.79 121 GLN A C 1
ATOM 1808 O O . GLN A 1 135 ? 2.754 23.044 16.971 1.00 54.81 121 GLN A O 1
ATOM 1822 N N . THR A 1 136 ? 2.130 21.936 18.822 1.00 53.10 122 THR A N 1
ATOM 1823 C CA . THR A 1 136 ? 3.200 22.488 19.634 1.00 49.28 122 THR A CA 1
ATOM 1824 C C . THR A 1 136 ? 4.086 21.380 20.188 1.00 51.99 122 THR A C 1
ATOM 1825 O O . THR A 1 136 ? 3.667 20.227 20.331 1.00 45.93 122 THR A O 1
ATOM 1836 N N . LEU A 1 137 ? 5.328 21.747 20.499 1.00 48.56 123 LEU A N 1
ATOM 1837 C CA . LEU A 1 137 ? 6.231 20.784 21.119 1.00 54.48 123 LEU A CA 1
ATOM 1838 C C . LEU A 1 137 ? 5.667 20.297 22.445 1.00 61.10 123 LEU A C 1
ATOM 1839 O O . LEU A 1 137 ? 5.864 19.134 22.815 1.00 48.78 123 LEU A O 1
ATOM 1855 N N . ALA A 1 138 ? 4.932 21.165 23.160 1.00 64.92 124 ALA A N 1
ATOM 1856 C CA . ALA A 1 138 ? 4.391 20.783 24.460 1.00 73.84 124 ALA A CA 1
ATOM 1857 C C . ALA A 1 138 ? 3.469 19.580 24.353 1.00 52.85 124 ALA A C 1
ATOM 1858 O O . ALA A 1 138 ? 3.330 18.822 25.316 1.00 56.41 124 ALA A O 1
ATOM 1865 N N . GLN A 1 139 ? 2.819 19.392 23.207 1.00 50.21 125 GLN A N 1
ATOM 1866 C CA . GLN A 1 139 ? 1.961 18.230 23.025 1.00 62.02 125 GLN A CA 1
ATOM 1867 C C . GLN A 1 139 ? 2.752 16.953 22.782 1.00 73.53 125 GLN A C 1
ATOM 1868 O O . GLN A 1 139 ? 2.143 15.889 22.632 1.00 66.88 125 GLN A O 1
ATOM 1882 N N . LEU A 1 140 ? 4.074 17.030 22.730 1.00 74.32 126 LEU A N 1
ATOM 1883 C CA . LEU A 1 140 ? 4.904 15.843 22.616 1.00 78.24 126 LEU A CA 1
ATOM 1884 C C . LEU A 1 140 ? 5.225 15.239 23.978 1.00 74.58 126 LEU A C 1
ATOM 1885 O O . LEU A 1 140 ? 5.861 14.180 24.039 1.00 74.26 126 LEU A O 1
ATOM 1901 N N . GLN A 1 141 ? 4.791 15.875 25.068 1.00 69.38 127 GLN A N 1
ATOM 1902 C CA . GLN A 1 141 ? 5.085 15.359 26.398 1.00 70.98 127 GLN A CA 1
ATOM 1903 C C . GLN A 1 141 ? 4.434 14.003 26.597 1.00 55.57 127 GLN A C 1
ATOM 1904 O O . GLN A 1 141 ? 3.298 13.771 26.171 1.00 54.64 127 GLN A O 1
ATOM 1918 N N . ASN A 1 142 ? 5.160 13.105 27.274 1.00 51.12 128 ASN A N 1
ATOM 1919 C CA . ASN A 1 142 ? 4.677 11.752 27.543 1.00 63.06 128 ASN A CA 1
ATOM 1920 C C . ASN A 1 142 ? 4.347 11.039 26.237 1.00 49.66 128 ASN A C 1
ATOM 1921 O O . ASN A 1 142 ? 3.330 10.354 26.119 1.00 59.92 128 ASN A O 1
ATOM 1932 N N . ARG A 1 143 ? 5.197 11.228 25.241 1.00 49.17 129 ARG A N 1
ATOM 1933 C CA . ARG A 1 143 ? 5.080 10.551 23.963 1.00 55.01 129 ARG A CA 1
ATOM 1934 C C . ARG A 1 143 ? 6.356 9.763 23.710 1.00 49.80 129 ARG A C 1
ATOM 1935 O O . ARG A 1 143 ? 7.352 9.909 24.415 1.00 49.04 129 ARG A O 1
ATOM 1956 N N . THR A 1 144 ? 6.316 8.944 22.672 1.00 46.50 130 THR A N 1
ATOM 1957 C CA . THR A 1 144 ? 7.497 8.267 22.159 1.00 38.65 130 THR A CA 1
ATOM 1958 C C . THR A 1 144 ? 7.920 8.917 20.856 1.00 36.31 130 THR A C 1
ATOM 1959 O O . THR A 1 144 ? 7.104 9.080 19.942 1.00 40.13 130 THR A O 1
ATOM 1970 N N . ILE A 1 145 ? 9.200 9.258 20.754 1.00 36.67 131 ILE A N 1
ATOM 1971 C CA . ILE A 1 145 ? 9.718 9.963 19.594 1.00 38.35 131 ILE A CA 1
ATOM 1972 C C . ILE A 1 145 ? 10.905 9.188 19.053 1.00 35.35 131 ILE A C 1
ATOM 1973 O O . ILE A 1 145 ? 11.808 8.815 19.813 1.00 40.33 131 ILE A O 1
ATOM 1989 N N . ALA A 1 146 ? 10.899 8.942 17.749 1.00 35.37 132 ALA A N 1
ATOM 1990 C CA . ALA A 1 146 ? 11.946 8.151 17.113 1.00 36.14 132 ALA A CA 1
ATOM 1991 C C . ALA A 1 146 ? 12.981 9.088 16.518 1.00 34.33 132 ALA A C 1
ATOM 1992 O O . ALA A 1 146 ? 12.650 10.152 15.978 1.00 34.19 132 ALA A O 1
ATOM 1999 N N . VAL A 1 147 ? 14.239 8.680 16.632 1.00 33.43 133 VAL A N 1
ATOM 2000 C CA . VAL A 1 147 ? 15.352 9.434 16.070 1.00 31.33 133 VAL A CA 1
ATOM 2001 C C . VAL A 1 147 ? 16.271 8.442 15.381 1.00 33.36 133 VAL A C 1
ATOM 2002 O O . VAL A 1 147 ? 16.337 7.265 15.749 1.00 35.90 133 VAL A O 1
ATOM 2015 N N . GLU A 1 148 ? 16.978 8.914 14.372 1.00 35.10 134 GLU A N 1
ATOM 2016 C CA . GLU A 1 148 ? 18.048 8.108 13.802 1.00 38.32 134 GLU A CA 1
ATOM 2017 C C . GLU A 1 148 ? 19.193 7.968 14.819 1.00 35.68 134 GLU A C 1
ATOM 2018 O O . GLU A 1 148 ? 19.609 8.943 15.457 1.00 34.38 134 GLU A O 1
ATOM 2030 N N . ALA A 1 149 ? 19.668 6.741 15.012 1.00 35.95 135 ALA A N 1
ATOM 2031 C CA . ALA A 1 149 ? 20.731 6.493 15.975 1.00 34.8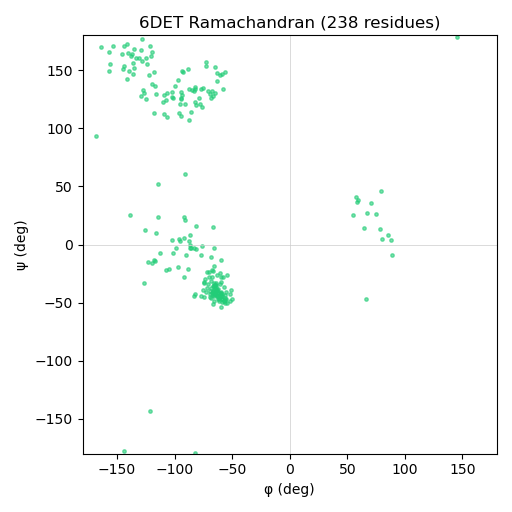6 135 ALA A CA 1
ATOM 2032 C C . ALA A 1 149 ? 21.993 7.267 15.624 1.00 35.47 135 ALA A C 1
ATOM 2033 O O . ALA A 1 149 ? 22.331 7.437 14.452 1.00 39.06 135 ALA A O 1
ATOM 2040 N N . ASP A 1 150 ? 22.706 7.698 16.669 1.00 38.83 136 ASP A N 1
ATOM 2041 C CA . ASP A 1 150 ? 24.014 8.356 16.560 1.00 46.66 136 ASP A CA 1
ATOM 2042 C C . ASP A 1 150 ? 23.978 9.623 15.715 1.00 33.52 136 ASP A C 1
ATOM 2043 O O . ASP A 1 150 ? 24.951 9.941 15.017 1.00 37.06 136 ASP A O 1
ATOM 2052 N N . THR A 1 151 ? 22.874 10.374 15.813 1.00 34.73 137 THR A N 1
ATOM 2053 C CA . THR A 1 151 ? 22.745 11.665 15.159 1.00 32.35 137 THR A CA 1
ATOM 2054 C C . 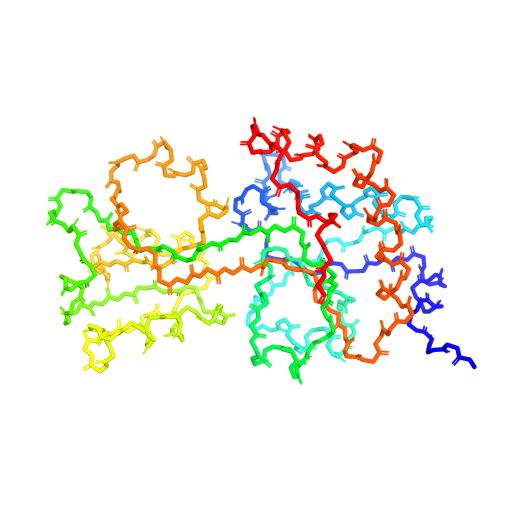THR A 1 151 ? 22.598 12.805 16.158 1.00 34.28 137 THR A C 1
ATOM 2055 O O . THR A 1 151 ? 22.271 13.926 15.750 1.00 36.22 137 THR A O 1
ATOM 2066 N N . ALA A 1 152 ? 22.798 12.545 17.452 1.00 35.66 138 ALA A N 1
ATOM 2067 C CA . ALA A 1 152 ? 22.529 13.522 18.510 1.00 39.70 138 ALA A CA 1
ATOM 2068 C C . ALA A 1 152 ? 21.098 14.045 18.453 1.00 38.38 138 ALA A C 1
ATOM 2069 O O . ALA A 1 152 ? 20.816 15.161 18.909 1.00 33.41 138 ALA A O 1
ATOM 2076 N N . GLY A 1 153 ? 20.173 13.265 17.894 1.00 34.25 139 GLY A N 1
ATOM 2077 C CA . GLY A 1 153 ? 18.776 13.663 17.933 1.00 39.54 139 GLY A CA 1
ATOM 2078 C C . GLY A 1 153 ? 18.199 13.555 19.324 1.00 35.14 139 GLY A C 1
ATOM 2079 O O . GLY A 1 153 ? 17.351 14.359 19.719 1.00 37.23 139 GLY A O 1
ATOM 2083 N N . ASP A 1 154 ? 18.660 12.573 20.090 1.00 40.43 140 ASP A N 1
ATOM 2084 C CA . ASP A 1 154 ? 18.279 12.482 21.487 1.00 47.97 140 ASP A CA 1
ATOM 2085 C C . ASP A 1 154 ? 18.721 13.719 22.249 1.00 49.46 140 ASP A C 1
ATOM 2086 O O . ASP A 1 154 ? 17.960 14.264 23.059 1.00 48.73 140 ASP A O 1
ATOM 2095 N N . GLU A 1 155 ? 19.935 14.199 21.979 1.00 39.11 141 GLU A N 1
ATOM 2096 C CA . GLU A 1 155 ? 20.411 15.402 22.654 1.00 42.36 141 GLU A CA 1
ATOM 2097 C C . GLU A 1 155 ? 19.594 16.613 22.246 1.00 41.20 141 GLU A C 1
ATOM 2098 O O . GLU A 1 155 ? 19.288 17.476 23.078 1.00 48.20 141 GLU A O 1
ATOM 2110 N N . ALA A 1 156 ? 19.231 16.703 20.965 1.00 39.88 142 ALA A N 1
ATOM 2111 C CA . ALA A 1 156 ? 18.403 17.819 20.532 1.00 35.36 142 ALA A CA 1
ATOM 2112 C C . ALA A 1 156 ? 17.071 17.826 21.279 1.00 38.58 142 ALA A C 1
ATOM 2113 O O . ALA A 1 156 ? 16.632 18.875 21.755 1.00 37.61 142 ALA A O 1
ATOM 2120 N N . LEU A 1 157 ? 16.431 16.652 21.421 1.00 38.37 143 LEU A N 1
ATOM 2121 C CA . LEU A 1 157 ? 15.137 16.584 22.118 1.00 39.00 143 LEU A CA 1
ATOM 2122 C C . LEU A 1 157 ? 15.287 16.879 23.604 1.00 48.42 143 LEU A C 1
ATOM 2123 O O . LEU A 1 157 ? 14.481 17.621 24.187 1.00 47.96 143 LEU A O 1
ATOM 2139 N N . LEU A 1 158 ? 16.288 16.267 24.247 1.00 47.66 144 LEU A N 1
ATOM 2140 C CA . LEU A 1 158 ? 16.554 16.497 25.665 1.00 58.48 144 LEU A CA 1
ATOM 2141 C C . LEU A 1 158 ? 16.868 17.951 25.975 1.00 52.40 144 LEU A C 1
ATOM 2142 O O . LEU A 1 158 ? 16.871 18.323 27.155 1.00 56.95 144 LEU A O 1
ATOM 2158 N N . ASN A 1 159 ? 17.132 18.772 24.963 1.00 59.07 145 ASN A N 1
ATOM 2159 C CA . ASN A 1 159 ? 17.370 20.193 25.164 1.00 60.86 145 ASN A CA 1
ATOM 2160 C C . ASN A 1 159 ? 16.126 21.046 24.969 1.00 55.72 145 ASN A C 1
ATOM 2161 O O . ASN A 1 159 ? 16.210 22.275 25.074 1.00 65.26 145 ASN A O 1
ATOM 2172 N N . VAL A 1 160 ? 14.984 20.429 24.715 1.00 51.83 146 VAL A N 1
ATOM 2173 C CA . VAL A 1 160 ? 13.698 21.1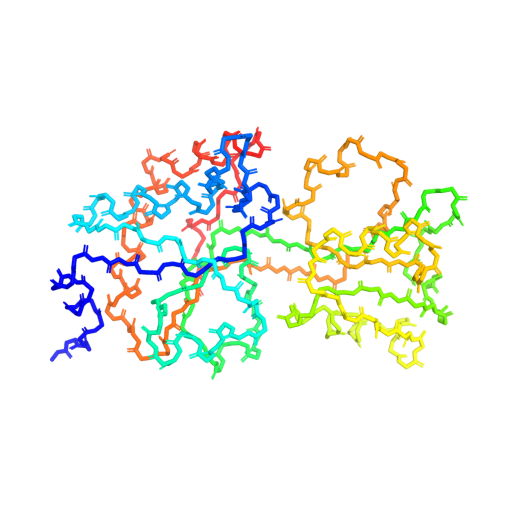19 24.719 1.00 54.94 146 VAL A CA 1
ATOM 2174 C C . VAL A 1 160 ? 13.122 21.032 26.130 1.00 58.69 146 VAL A C 1
ATOM 2175 O O . VAL A 1 160 ? 12.927 19.934 26.658 1.00 57.14 146 VAL A O 1
ATOM 2188 N N . GLU A 1 161 ? 12.866 22.189 26.752 1.00 65.59 147 GLU A N 1
ATOM 2189 C CA . GLU A 1 161 ? 12.423 22.208 28.145 1.00 101.36 147 GLU A CA 1
ATOM 2190 C C . GLU A 1 161 ? 11.173 21.361 28.338 1.00 82.90 147 GLU A C 1
ATOM 2191 O O . GLU A 1 161 ? 11.094 20.551 29.269 1.00 72.74 147 GLU A O 1
ATOM 2203 N N . ALA A 1 162 ? 10.179 21.532 27.464 1.00 82.99 148 ALA A N 1
ATOM 2204 C CA . ALA A 1 162 ? 8.933 20.782 27.597 1.00 84.88 148 ALA A CA 1
ATOM 2205 C C . ALA A 1 162 ? 9.162 19.275 27.670 1.00 94.05 148 ALA A C 1
ATOM 2206 O O . ALA A 1 162 ? 8.349 18.555 28.261 1.00 104.72 148 ALA A O 1
ATOM 2213 N N . LEU A 1 163 ? 10.267 18.780 27.097 1.00 96.71 149 LEU A N 1
ATOM 2214 C CA . LEU A 1 163 ? 10.408 17.361 26.797 1.00 76.59 149 LEU A CA 1
ATOM 2215 C C . LEU A 1 163 ? 11.377 16.601 27.695 1.00 69.37 149 LEU A C 1
ATOM 2216 O O . LEU A 1 163 ? 11.264 15.374 27.789 1.00 68.34 149 LEU A O 1
ATOM 2232 N N . LYS A 1 164 ? 12.318 17.273 28.347 1.00 69.03 150 LYS A N 1
ATOM 2233 C CA . LYS A 1 164 ? 13.258 16.569 29.207 1.00 79.64 150 LYS A CA 1
ATOM 2234 C C . LYS A 1 164 ? 12.502 15.797 30.278 1.00 84.43 150 LYS A C 1
ATOM 2235 O O . LYS A 1 164 ? 11.575 16.323 30.907 1.00 82.53 150 LYS A O 1
ATOM 2254 N N . ASP A 1 165 ? 12.889 14.540 30.476 1.00 86.22 151 ASP A N 1
ATOM 2255 C CA . ASP A 1 165 ? 12.297 13.667 31.487 1.00 96.21 151 ASP A CA 1
ATOM 2256 C C . ASP A 1 165 ? 10.824 13.365 31.226 1.00 72.24 151 ASP A C 1
ATOM 2257 O O . ASP A 1 165 ? 10.139 12.869 32.122 1.00 67.16 151 ASP A O 1
ATOM 2266 N N . HIS A 1 166 ? 10.312 13.654 30.021 1.00 60.96 152 HIS A N 1
ATOM 2267 C CA . HIS A 1 166 ? 8.929 13.337 29.686 1.00 62.28 152 HIS A CA 1
ATOM 2268 C C . HIS A 1 166 ? 8.789 12.782 28.274 1.00 56.98 152 HIS A C 1
ATOM 2269 O O . HIS A 1 166 ? 7.715 12.899 27.677 1.00 69.29 152 HIS A O 1
ATOM 2283 N N . VAL A 1 167 ? 9.833 12.171 27.731 1.00 53.07 153 VAL A N 1
ATOM 2284 C CA . VAL A 1 167 ? 9.784 11.570 26.406 1.00 58.62 153 VAL A CA 1
ATOM 2285 C C . VAL A 1 167 ? 10.473 10.214 26.465 1.00 55.31 153 VAL A C 1
ATOM 2286 O O . VAL A 1 167 ? 11.419 10.017 27.235 1.00 55.06 153 VAL A O 1
ATOM 2299 N N . ILE A 1 168 ? 9.970 9.275 25.669 1.00 47.58 154 ILE A N 1
ATOM 2300 C CA . ILE A 1 168 ? 10.655 8.021 25.369 1.00 57.23 154 ILE A CA 1
ATOM 2301 C C . ILE A 1 168 ? 11.277 8.168 23.991 1.00 47.61 154 ILE A C 1
ATOM 2302 O O . ILE A 1 168 ? 10.579 8.501 23.027 1.00 43.80 154 ILE A O 1
ATOM 2318 N N . ILE A 1 169 ? 12.580 7.927 23.884 1.00 47.12 155 ILE A N 1
ATOM 2319 C CA . ILE A 1 169 ? 13.296 8.085 22.622 1.00 45.32 155 ILE A CA 1
ATOM 2320 C C . ILE A 1 169 ? 13.631 6.707 22.064 1.00 41.66 155 ILE A C 1
ATOM 2321 O O . ILE A 1 169 ? 14.235 5.874 22.754 1.00 49.79 155 ILE A O 1
ATOM 2337 N N . LYS A 1 170 ? 13.211 6.448 20.824 1.00 44.21 156 LYS A N 1
ATOM 2338 C CA . LYS A 1 170 ? 13.538 5.197 20.139 1.00 44.46 156 LYS A CA 1
ATOM 2339 C C . LYS A 1 170 ? 14.518 5.512 19.020 1.00 45.63 156 LYS A C 1
ATOM 2340 O O . LYS A 1 170 ? 14.212 6.316 18.136 1.00 41.72 156 LYS A O 1
ATOM 2359 N N . ALA A 1 171 ? 15.682 4.874 19.056 1.00 48.58 157 ALA A N 1
ATOM 2360 C CA . ALA A 1 171 ? 16.710 5.068 18.043 1.00 39.67 157 ALA A CA 1
ATOM 2361 C C . ALA A 1 171 ? 16.585 3.993 16.973 1.00 45.38 157 ALA A C 1
ATOM 2362 O O . ALA A 1 171 ? 16.485 2.801 17.290 1.00 47.19 157 ALA A O 1
ATOM 2369 N N . MET A 1 172 ? 16.588 4.416 15.716 1.00 45.17 158 MET A N 1
ATOM 2370 C CA . MET A 1 172 ? 16.444 3.527 14.577 1.00 50.55 158 MET A CA 1
ATOM 2371 C C . MET A 1 172 ? 17.607 3.695 13.607 1.00 49.41 158 MET A C 1
ATOM 2372 O O . MET A 1 172 ? 18.330 4.694 13.628 1.00 41.81 158 MET A O 1
ATOM 2386 N N . ALA A 1 173 ? 17.797 2.687 12.759 1.00 39.85 159 ALA A N 1
ATOM 2387 C CA . ALA A 1 173 ? 18.997 2.601 11.936 1.00 39.45 159 ALA A CA 1
ATOM 2388 C C . ALA A 1 173 ? 18.906 3.325 10.599 1.00 48.73 159 ALA A C 1
ATOM 2389 O O . ALA A 1 173 ? 19.952 3.596 9.988 1.00 48.96 159 ALA A O 1
ATOM 2396 N N . THR A 1 174 ? 17.703 3.593 10.094 1.00 40.78 160 THR A N 1
ATOM 2397 C CA . THR A 1 174 ? 17.547 4.349 8.858 1.00 44.91 160 THR A CA 1
ATOM 2398 C C . THR A 1 174 ? 16.458 5.404 8.990 1.00 46.14 160 THR A C 1
ATOM 2399 O O . THR A 1 174 ? 15.613 5.383 9.899 1.00 41.75 160 THR A O 1
ATOM 2410 N N . ILE A 1 175 ? 16.429 6.282 7.992 1.00 37.83 161 ILE A N 1
ATOM 2411 C CA . ILE A 1 175 ? 15.393 7.308 7.955 1.00 43.89 161 ILE A CA 1
ATOM 2412 C C . ILE A 1 175 ? 14.050 6.678 7.608 1.00 46.87 161 ILE A C 1
ATOM 2413 O O . ILE A 1 175 ? 13.003 7.070 8.145 1.00 43.29 161 ILE A O 1
ATOM 2429 N N . ASP A 1 176 ? 14.052 5.682 6.714 1.00 41.54 162 ASP A N 1
ATOM 2430 C CA . ASP A 1 176 ? 12.788 5.032 6.363 1.00 47.75 162 ASP A CA 1
ATOM 2431 C C . ASP A 1 176 ? 12.137 4.392 7.582 1.00 44.69 162 ASP A C 1
ATOM 2432 O O . ASP A 1 176 ? 10.904 4.375 7.690 1.00 50.32 162 ASP A O 1
ATOM 2441 N N . GLN A 1 177 ? 12.943 3.877 8.517 1.00 49.27 163 GLN A N 1
ATOM 2442 C CA . GLN A 1 177 ? 12.384 3.253 9.715 1.00 51.20 163 GLN A CA 1
ATOM 2443 C C . GLN A 1 177 ? 11.632 4.262 10.572 1.00 43.88 163 GLN A C 1
ATOM 2444 O O . GLN A 1 177 ? 10.619 3.915 11.198 1.00 45.33 163 GLN A O 1
ATOM 2458 N N . LEU A 1 178 ? 12.124 5.504 10.638 1.00 41.09 164 LEU A N 1
ATOM 2459 C CA . LEU A 1 178 ? 11.388 6.537 11.363 1.00 41.42 164 LEU A CA 1
ATOM 2460 C C . LEU A 1 178 ? 9.971 6.669 10.824 1.00 38.61 164 LEU A C 1
ATOM 2461 O O . LEU A 1 178 ? 8.996 6.687 11.586 1.00 41.63 164 LEU A O 1
ATOM 2477 N N . TYR A 1 179 ? 9.829 6.804 9.505 1.00 38.92 165 TYR A N 1
ATOM 2478 C CA . TYR A 1 179 ? 8.492 7.012 8.952 1.00 43.30 165 TYR A CA 1
ATOM 2479 C C . TYR A 1 179 ? 7.634 5.772 9.104 1.00 51.19 165 TYR A C 1
ATOM 2480 O O . TYR A 1 179 ? 6.409 5.881 9.268 1.00 54.02 165 TYR A O 1
ATOM 2498 N N . GLU A 1 180 ? 8.254 4.593 9.072 1.00 45.41 166 GLU A N 1
ATOM 2499 C CA . GLU A 1 180 ? 7.502 3.357 9.286 1.00 53.99 166 GLU A CA 1
ATOM 2500 C C . GLU A 1 180 ? 6.936 3.303 10.696 1.00 49.52 166 GLU A C 1
ATOM 2501 O O . GLU A 1 180 ? 5.792 2.876 10.896 1.00 50.84 166 GLU A O 1
ATOM 2513 N N . ALA A 1 181 ? 7.730 3.700 11.691 1.00 51.71 167 ALA A N 1
ATOM 2514 C CA . ALA A 1 181 ? 7.231 3.724 13.061 1.00 53.88 167 ALA A CA 1
ATOM 2515 C C . ALA A 1 181 ? 6.145 4.780 13.213 1.00 54.80 167 ALA A C 1
ATOM 2516 O O . ALA A 1 181 ? 5.166 4.575 13.940 1.00 50.15 167 ALA A O 1
ATOM 2523 N N . LEU A 1 182 ? 6.292 5.906 12.507 1.00 55.37 168 LEU A N 1
ATOM 2524 C CA . LEU A 1 182 ? 5.275 6.950 12.548 1.00 49.21 168 LEU A CA 1
ATOM 2525 C C . LEU A 1 182 ? 3.976 6.467 11.917 1.00 57.49 168 LEU A C 1
ATOM 2526 O O . LEU A 1 182 ? 2.887 6.724 12.449 1.00 55.74 168 LEU A O 1
ATOM 2542 N N . ASP A 1 183 ? 4.069 5.768 10.784 1.00 55.27 169 ASP A N 1
ATOM 2543 C CA . ASP A 1 183 ? 2.885 5.132 10.210 1.00 59.30 169 ASP A CA 1
ATOM 2544 C C . ASP A 1 183 ? 2.366 4.021 11.115 1.00 60.05 169 ASP A C 1
ATOM 2545 O O . ASP A 1 183 ? 1.151 3.794 11.192 1.00 63.63 169 ASP A O 1
ATOM 2554 N N . SER A 1 184 ? 3.268 3.333 11.821 1.00 73.01 170 SER A N 1
ATOM 2555 C CA . SER A 1 184 ? 2.884 2.174 12.623 1.00 71.34 170 SER A CA 1
ATOM 2556 C C . SER A 1 184 ? 2.152 2.567 13.896 1.00 70.39 170 SER A C 1
ATOM 2557 O O . SER A 1 184 ? 1.315 1.809 14.376 1.00 69.42 170 SER A O 1
ATOM 2565 N N . GLY A 1 185 ? 2.476 3.716 14.486 1.00 59.67 171 GLY A N 1
ATOM 2566 C CA . GLY A 1 185 ? 2.091 3.971 15.858 1.00 56.89 171 GLY A CA 1
ATOM 2567 C C . GLY A 1 185 ? 3.096 3.478 16.876 1.00 62.19 171 GLY A C 1
ATOM 2568 O O . GLY A 1 185 ? 2.825 3.549 18.083 1.00 59.66 171 GLY A O 1
ATOM 2572 N N . THR A 1 186 ? 4.235 2.952 16.417 1.00 60.83 172 THR A N 1
ATOM 2573 C CA . THR A 1 186 ? 5.348 2.606 17.294 1.00 71.64 172 THR A CA 1
ATOM 2574 C C . THR A 1 186 ? 5.906 3.843 17.981 1.00 63.14 172 THR A C 1
ATOM 2575 O O . THR A 1 186 ? 6.500 3.753 19.063 1.00 58.76 172 THR A O 1
ATOM 2586 N N . CYS A 1 187 ? 5.742 4.998 17.354 1.00 56.41 173 CYS A N 1
ATOM 2587 C CA . CYS A 1 187 ? 6.082 6.271 17.968 1.00 49.87 173 CYS A CA 1
ATOM 2588 C C . CYS A 1 187 ? 5.009 7.274 17.577 1.00 48.63 173 CYS A C 1
ATOM 2589 O O . CYS A 1 187 ? 4.236 7.049 16.647 1.00 53.01 173 CYS A O 1
ATOM 2597 N N . ASP A 1 188 ? 4.981 8.395 18.297 1.00 47.22 174 ASP A N 1
ATOM 2598 C CA . ASP A 1 188 ? 4.041 9.482 18.049 1.00 43.91 174 ASP A CA 1
ATOM 2599 C C . ASP A 1 188 ? 4.634 10.602 17.213 1.00 45.41 174 ASP A C 1
ATOM 2600 O O . ASP A 1 188 ? 3.884 11.410 16.652 1.00 42.14 174 ASP A O 1
ATOM 2609 N N . ALA A 1 189 ? 5.954 10.679 17.147 1.00 38.27 175 ALA A N 1
ATOM 2610 C CA . ALA A 1 189 ? 6.637 11.699 16.375 1.00 36.25 175 ALA A CA 1
ATOM 2611 C C . ALA A 1 189 ? 8.031 11.192 16.053 1.00 36.59 175 ALA A C 1
ATOM 2612 O O . ALA A 1 189 ? 8.512 10.239 16.674 1.00 39.22 175 ALA A O 1
ATOM 2619 N N . ILE A 1 190 ? 8.682 11.876 15.106 1.00 35.34 176 ILE A N 1
ATOM 2620 C CA . ILE A 1 190 ? 10.064 11.606 14.721 1.00 32.33 176 ILE A CA 1
ATOM 2621 C C . ILE A 1 190 ? 10.819 12.919 14.573 1.00 36.69 176 ILE A C 1
ATOM 2622 O O . ILE A 1 190 ? 10.239 13.977 14.302 1.00 33.31 176 ILE A O 1
ATOM 2638 N N . VAL A 1 191 ? 12.132 12.824 14.719 1.00 30.72 177 VAL A N 1
ATOM 2639 C CA . VAL A 1 191 ? 13.062 13.921 14.424 1.00 32.57 177 VAL A CA 1
ATOM 2640 C C . VAL A 1 191 ? 13.717 13.642 13.080 1.00 31.30 177 VAL A C 1
ATOM 2641 O O . VAL A 1 191 ? 14.215 12.530 12.836 1.00 32.47 177 VAL A O 1
ATOM 2654 N N . VAL A 1 192 ? 13.728 14.645 12.202 1.00 29.39 178 VAL A N 1
ATOM 2655 C CA . VAL A 1 192 ? 14.429 14.554 10.929 1.00 30.03 178 VAL A CA 1
ATOM 2656 C C . VAL A 1 192 ? 15.156 15.873 10.718 1.00 34.23 178 VAL A C 1
ATOM 2657 O O . VAL A 1 192 ? 14.888 16.870 11.399 1.00 31.43 178 VAL A O 1
ATOM 2670 N N . ASP A 1 193 ? 16.116 15.865 9.787 1.00 31.65 179 ASP A N 1
ATOM 2671 C CA . ASP A 1 193 ? 16.790 17.098 9.393 1.00 24.89 179 ASP A CA 1
ATOM 2672 C C . ASP A 1 193 ? 15.983 17.755 8.286 1.00 32.79 179 ASP A C 1
ATOM 2673 O O . ASP A 1 193 ? 15.557 17.094 7.327 1.00 31.32 179 ASP A O 1
ATOM 2682 N N . LEU A 1 194 ? 15.772 19.064 8.427 1.00 29.95 180 LEU A N 1
ATOM 2683 C CA . LEU A 1 194 ? 15.095 19.821 7.386 1.00 34.45 180 LEU A CA 1
ATOM 2684 C C . LEU A 1 194 ? 15.698 19.572 6.009 1.00 30.22 180 LEU A C 1
ATOM 2685 O O . LEU A 1 194 ? 14.966 19.340 5.040 1.00 32.49 180 LEU A O 1
ATOM 2701 N N . ILE A 1 195 ? 17.037 19.610 5.896 1.00 30.80 181 ILE A N 1
ATOM 2702 C CA . ILE A 1 195 ? 17.686 19.641 4.581 1.00 28.47 181 ILE A CA 1
ATOM 2703 C C . ILE A 1 195 ? 17.308 18.415 3.746 1.00 31.78 181 ILE A C 1
ATOM 2704 O O . ILE A 1 195 ? 16.993 18.531 2.553 1.00 31.85 181 ILE A O 1
ATOM 2720 N N . TYR A 1 196 ? 17.366 17.223 4.335 1.00 31.94 182 TYR A N 1
ATOM 2721 C CA . TYR A 1 196 ? 17.070 16.041 3.526 1.00 33.80 182 TYR A CA 1
ATOM 2722 C C . TYR A 1 196 ? 15.582 15.786 3.417 1.00 32.22 182 TYR A C 1
ATOM 2723 O O . TYR A 1 196 ? 15.186 14.891 2.660 1.00 35.47 182 TYR A O 1
ATOM 2741 N N . SER A 1 197 ? 14.764 16.603 4.090 1.00 30.03 183 SER A N 1
ATOM 2742 C CA . SER A 1 197 ? 13.301 16.499 4.101 1.00 32.72 183 SER A CA 1
ATOM 2743 C C . SER A 1 197 ? 12.609 17.467 3.140 1.00 41.90 183 SER A C 1
ATOM 2744 O O . SER A 1 197 ? 11.378 17.416 3.002 1.00 42.59 183 SER A O 1
ATOM 2752 N N . LEU A 1 198 ? 13.359 18.326 2.443 1.00 42.75 184 LEU A N 1
ATOM 2753 C CA . LEU A 1 198 ? 12.713 19.388 1.672 1.00 46.56 184 LEU A CA 1
ATOM 2754 C C . LEU A 1 198 ? 11.770 18.834 0.606 1.00 53.23 184 LEU A C 1
ATOM 2755 O O . LEU A 1 198 ? 10.677 19.375 0.403 1.00 62.04 184 LEU A O 1
ATOM 2771 N N . ASP A 1 199 ? 12.159 17.762 -0.089 1.00 47.85 185 ASP A N 1
ATOM 2772 C CA . ASP A 1 199 ? 11.221 17.138 -1.023 1.00 50.43 185 ASP A CA 1
ATOM 2773 C C . ASP A 1 199 ? 10.182 16.290 -0.299 1.00 52.21 185 ASP A C 1
ATOM 2774 O O . ASP A 1 199 ? 8.996 16.334 -0.645 1.00 53.54 185 ASP A O 1
ATOM 2783 N N . THR A 1 200 ? 10.609 15.484 0.680 1.00 53.94 186 THR A N 1
ATOM 2784 C CA . THR A 1 200 ? 9.705 14.524 1.317 1.00 56.50 186 THR A CA 1
ATOM 2785 C C . THR A 1 200 ? 8.450 15.207 1.848 1.00 55.58 186 THR A C 1
ATOM 2786 O O . THR A 1 200 ? 7.325 14.769 1.589 1.00 62.26 186 THR A O 1
ATOM 2796 N N . LEU A 1 201 ? 8.625 16.273 2.611 1.00 54.86 187 LEU A N 1
ATOM 2797 C CA . LEU A 1 201 ? 7.520 16.919 3.291 1.00 71.11 187 LEU A CA 1
ATOM 2798 C C . LEU A 1 201 ? 6.880 18.016 2.451 1.00 115.13 187 LEU A C 1
ATOM 2799 O O . LEU A 1 201 ? 5.818 18.528 2.823 1.00 138.75 187 LEU A O 1
ATOM 2815 N N . ASP A 1 202 ? 7.497 18.378 1.326 1.00 128.22 188 ASP A N 1
ATOM 2816 C CA . ASP A 1 202 ? 6.792 19.140 0.305 1.00 137.44 188 ASP A CA 1
ATOM 2817 C C . ASP A 1 202 ? 5.695 18.303 -0.346 1.00 125.55 188 ASP A C 1
ATOM 2818 O O . ASP A 1 202 ? 4.675 18.847 -0.784 1.00 118.24 188 ASP A O 1
ATOM 2827 N N . LYS A 1 203 ? 5.872 16.978 -0.383 1.00 130.09 189 LYS A N 1
ATOM 2828 C CA . LYS A 1 203 ? 5.061 16.098 -1.210 1.00 148.95 189 LYS A CA 1
ATOM 2829 C C . LYS A 1 203 ? 4.237 15.069 -0.439 1.00 161.14 189 LYS A C 1
ATOM 2830 O O . LYS A 1 203 ? 3.337 14.471 -1.035 1.00 168.72 189 LYS A O 1
ATOM 2849 N N . ASN A 1 204 ? 4.502 14.847 0.855 1.00 160.16 190 ASN A N 1
ATOM 2850 C CA . ASN A 1 204 ? 3.836 13.790 1.617 1.00 173.48 190 ASN A CA 1
ATOM 2851 C C . ASN A 1 204 ? 2.944 14.360 2.718 1.00 170.55 190 ASN A C 1
ATOM 2852 O O . ASN A 1 204 ? 3.032 13.918 3.870 1.00 185.89 190 ASN A O 1
ATOM 2862 N N . PRO A 1 205 ? 2.039 15.295 2.414 1.00 142.73 191 PRO A N 1
ATOM 2863 C CA . PRO A 1 205 ? 1.375 16.050 3.488 1.00 116.10 191 PRO A CA 1
ATOM 2864 C C . PRO A 1 205 ? 0.450 15.242 4.384 1.00 96.65 191 PRO A C 1
ATOM 2865 O O . PRO A 1 205 ? -0.379 15.825 5.090 1.00 78.90 191 PRO A O 1
ATOM 2876 N N . GLN A 1 206 ? 0.542 13.915 4.342 1.00 84.03 192 GLN A N 1
ATOM 2877 C CA . GLN A 1 206 ? -0.016 13.084 5.400 1.00 69.48 192 GLN A CA 1
ATOM 2878 C C . GLN A 1 206 ? 0.738 13.343 6.699 1.00 70.29 192 GLN A C 1
ATOM 2879 O O . GLN A 1 206 ? 0.410 12.776 7.745 1.00 58.57 192 GLN A O 1
ATOM 2893 N N . TYR A 1 207 ? 1.766 14.183 6.638 1.00 81.90 193 TYR A N 1
ATOM 2894 C CA . TYR A 1 207 ? 2.637 14.447 7.767 1.00 72.05 193 TYR A CA 1
ATOM 2895 C C . TYR A 1 207 ? 2.552 15.917 8.144 1.00 75.08 193 TYR A C 1
ATOM 2896 O O . TYR A 1 207 ? 2.335 16.784 7.293 1.00 88.52 193 TYR A O 1
ATOM 2913 N N . SER A 1 208 ? 2.717 16.187 9.431 1.00 60.62 194 SER A N 1
ATOM 2914 C CA . SER A 1 208 ? 2.660 17.537 9.963 1.00 65.09 194 SER A CA 1
ATOM 2915 C C . SER A 1 208 ? 3.994 17.867 10.615 1.00 44.74 194 SER A C 1
ATOM 2916 O O . SER A 1 208 ? 4.595 17.024 11.285 1.00 52.43 194 SER A O 1
ATOM 2924 N N . ILE A 1 209 ? 4.470 19.075 10.392 1.00 50.06 195 ILE A N 1
ATOM 2925 C CA . ILE A 1 209 ? 5.678 19.556 11.039 1.00 41.85 195 ILE A CA 1
ATOM 2926 C C . ILE A 1 209 ? 5.297 20.494 12.173 1.00 53.53 195 ILE A C 1
ATOM 2927 O O . ILE A 1 209 ? 4.549 21.463 11.975 1.00 52.64 195 ILE A O 1
ATOM 2943 N N . ILE A 1 210 ? 5.820 20.215 13.365 1.00 41.93 196 ILE A N 1
ATOM 2944 C CA . ILE A 1 210 ? 5.660 21.153 14.468 1.00 50.15 196 ILE A CA 1
ATOM 2945 C C . ILE A 1 210 ? 6.390 22.448 14.137 1.00 53.52 196 ILE A C 1
ATOM 2946 O O . ILE A 1 210 ? 7.576 22.440 13.786 1.00 42.27 196 ILE A O 1
ATOM 2962 N N . ASN A 1 211 ? 5.693 23.575 14.303 1.00 57.14 197 ASN A N 1
ATOM 2963 C CA . ASN A 1 211 ? 6.222 24.873 13.889 1.00 67.13 197 ASN A CA 1
ATOM 2964 C C . ASN A 1 211 ? 7.614 25.125 14.463 1.00 53.22 197 ASN A C 1
ATOM 2965 O O . ASN A 1 211 ? 8.541 25.514 13.736 1.00 49.25 197 ASN A O 1
ATOM 2976 N N . GLU A 1 212 ? 7.791 24.899 15.763 1.00 49.56 198 GLU A N 1
ATOM 2977 C CA . GLU A 1 212 ? 9.062 25.201 16.412 1.00 43.76 198 GLU A CA 1
ATOM 2978 C C . GLU A 1 212 ? 10.076 24.100 16.099 1.00 41.94 198 GLU A C 1
ATOM 2979 O O . GLU A 1 212 ? 9.834 22.925 16.389 1.00 43.41 198 GLU A O 1
ATOM 2991 N N . ALA A 1 213 ? 11.190 24.479 15.482 1.00 39.72 199 ALA A N 1
ATOM 2992 C CA . ALA A 1 213 ? 12.302 23.562 15.312 1.00 41.21 199 ALA A CA 1
ATOM 2993 C C . ALA A 1 213 ? 12.987 23.364 16.657 1.00 43.50 199 ALA A C 1
ATOM 2994 O O . ALA A 1 213 ? 12.907 24.220 17.545 1.00 41.61 199 ALA A O 1
ATOM 3001 N N . ILE A 1 214 ? 13.696 22.235 16.803 1.00 39.41 200 ILE A N 1
ATOM 3002 C CA . ILE A 1 214 ? 14.384 21.956 18.064 1.00 39.72 200 ILE A CA 1
ATOM 3003 C C . ILE A 1 214 ? 15.875 22.253 18.013 1.00 40.74 200 ILE A C 1
ATOM 3004 O O . ILE A 1 214 ? 16.541 22.178 19.057 1.00 48.80 200 ILE A O 1
ATOM 3020 N N . SER A 1 215 ? 16.422 22.580 16.847 1.00 35.27 201 SER A N 1
ATOM 3021 C CA . SER A 1 215 ? 17.823 22.923 16.756 1.00 32.59 201 SER A CA 1
ATOM 3022 C C . SER A 1 215 ? 18.033 23.785 15.526 1.00 38.97 201 SER A C 1
ATOM 3023 O O . SER A 1 215 ? 17.283 23.708 14.554 1.00 40.94 201 SER A O 1
ATOM 3031 N N . THR A 1 216 ? 19.095 24.579 15.563 1.00 38.98 202 THR A N 1
ATOM 3032 C CA . THR A 1 216 ? 19.590 25.243 14.373 1.00 33.90 202 THR A CA 1
ATOM 3033 C C . THR A 1 216 ? 21.070 24.912 14.275 1.00 34.04 202 THR A C 1
ATOM 3034 O O . THR A 1 216 ? 21.782 24.956 15.285 1.00 37.64 202 THR A O 1
ATOM 3045 N N . GLU A 1 217 ? 21.506 24.517 13.082 1.00 33.25 203 GLU A N 1
ATOM 3046 C CA . GLU A 1 217 ? 22.762 23.789 12.928 1.00 33.58 203 GLU A CA 1
ATOM 3047 C C . GLU A 1 217 ? 23.445 24.207 11.643 1.00 25.09 203 GLU A C 1
ATOM 3048 O O . GLU A 1 217 ? 22.848 24.841 10.762 1.00 29.80 203 GLU A O 1
ATOM 3060 N N . TYR A 1 218 ? 24.687 23.746 11.518 1.00 24.67 204 TYR A N 1
ATOM 3061 C CA . TYR A 1 218 ? 25.439 23.742 10.282 1.00 29.26 204 TYR A CA 1
ATOM 3062 C C . TYR A 1 218 ? 25.867 22.325 9.951 1.00 24.94 204 TYR A C 1
ATOM 3063 O O . TYR A 1 218 ? 26.134 21.524 10.855 1.00 29.59 204 TYR A O 1
ATOM 3081 N N . TYR A 1 219 ? 25.896 22.033 8.661 1.00 24.49 205 TYR A N 1
ATOM 3082 C CA . TYR A 1 219 ? 26.459 20.803 8.131 1.00 24.93 205 TYR A CA 1
ATOM 3083 C C . TYR A 1 219 ? 27.915 21.069 7.765 1.00 27.70 205 TYR A C 1
ATOM 3084 O O . TYR A 1 219 ? 28.265 22.173 7.338 1.00 26.03 205 TYR A O 1
ATOM 3102 N N . THR A 1 220 ? 28.728 20.030 7.877 1.00 26.07 206 THR A N 1
ATOM 3103 C CA . THR A 1 220 ? 30.146 20.083 7.538 1.00 26.42 206 THR A CA 1
ATOM 3104 C C . THR A 1 220 ? 30.544 18.751 6.917 1.00 28.36 206 THR A C 1
ATOM 3105 O O . THR A 1 220 ? 29.710 17.842 6.730 1.00 28.28 206 THR A O 1
ATOM 3116 N N . PHE A 1 221 ? 31.835 18.626 6.590 1.00 26.63 207 PHE A N 1
ATOM 3117 C CA . PHE A 1 221 ? 32.449 17.348 6.268 1.00 26.75 207 PHE A CA 1
ATOM 3118 C C . PHE A 1 221 ? 33.498 17.084 7.341 1.00 29.74 207 PHE A C 1
ATOM 3119 O O . PHE A 1 221 ? 34.291 17.982 7.661 1.00 29.65 207 PHE A O 1
ATOM 3136 N N . ALA A 1 222 ? 33.458 15.891 7.938 1.00 29.17 208 ALA A N 1
ATOM 3137 C CA . ALA A 1 222 ? 34.256 15.558 9.123 1.00 26.45 208 ALA A CA 1
ATOM 3138 C C . ALA A 1 222 ? 35.504 14.759 8.741 1.00 31.58 208 ALA A C 1
ATOM 3139 O O . ALA A 1 222 ? 35.418 13.796 7.969 1.00 32.76 208 ALA A O 1
ATOM 3146 N N . PHE A 1 223 ? 36.639 15.124 9.344 1.00 29.03 209 PHE A N 1
ATOM 3147 C CA . PHE A 1 223 ? 37.942 14.530 9.065 1.00 33.30 209 PHE A CA 1
ATOM 3148 C C . PHE A 1 223 ? 38.592 14.117 10.373 1.00 31.97 209 PHE A C 1
ATOM 3149 O O . PHE A 1 223 ? 38.173 14.533 11.456 1.00 33.38 209 PHE A O 1
ATOM 3166 N N . ARG A 1 224 ? 39.668 13.329 10.270 1.00 31.24 210 ARG A N 1
ATOM 3167 C CA . ARG A 1 224 ? 40.418 12.981 11.462 1.00 31.19 210 ARG A CA 1
ATOM 3168 C C . ARG A 1 224 ? 41.009 14.242 12.070 1.00 30.76 210 ARG A C 1
ATOM 3169 O O . ARG A 1 224 ? 41.376 15.175 11.360 1.00 31.12 210 ARG A O 1
ATOM 3190 N N . GLN A 1 225 ? 41.124 14.243 13.400 1.00 33.93 211 GLN A N 1
ATOM 3191 C CA . GLN A 1 225 ? 41.525 15.446 14.128 1.00 32.85 211 GLN A CA 1
ATOM 3192 C C . GLN A 1 225 ? 42.864 15.989 13.646 1.00 33.95 211 GLN A C 1
ATOM 3193 O O . GLN A 1 225 ? 43.031 17.205 13.476 1.00 36.97 211 GLN A O 1
ATOM 3207 N N . ALA A 1 226 ? 43.831 15.112 13.424 1.00 37.18 212 ALA A N 1
ATOM 3208 C CA . ALA A 1 226 ? 45.178 15.545 13.093 1.00 38.11 212 ALA A CA 1
ATOM 3209 C C . ALA A 1 226 ? 45.334 16.010 11.649 1.00 34.38 212 ALA A C 1
ATOM 3210 O O . ALA A 1 226 ? 46.405 16.498 11.292 1.00 35.78 212 ALA A O 1
ATOM 3217 N N . ASP A 1 227 ? 44.335 15.818 10.791 1.00 31.56 213 ASP A N 1
ATOM 3218 C CA . ASP A 1 227 ? 44.555 15.878 9.338 1.00 30.84 213 ASP A CA 1
ATOM 3219 C C . ASP A 1 227 ? 44.334 17.299 8.798 1.00 32.34 213 ASP A C 1
ATOM 3220 O O . ASP A 1 227 ? 43.511 17.569 7.917 1.00 33.94 213 ASP A O 1
ATOM 3229 N N . ALA A 1 228 ? 45.148 18.215 9.309 1.00 36.65 214 ALA A N 1
ATOM 3230 C CA . ALA A 1 228 ? 45.012 19.629 8.959 1.00 36.12 214 ALA A CA 1
ATOM 3231 C C . ALA A 1 228 ? 45.362 19.910 7.490 1.00 36.78 214 ALA A C 1
ATOM 3232 O O . ALA A 1 228 ? 44.659 20.677 6.818 1.00 32.30 214 ALA A O 1
ATOM 3239 N N . SER A 1 229 ? 46.427 19.305 6.952 1.00 33.95 215 SER A N 1
ATOM 3240 C CA . SER A 1 229 ? 46.802 19.603 5.568 1.00 31.59 215 SER A CA 1
ATOM 3241 C C . SER A 1 229 ? 45.772 19.058 4.578 1.00 36.98 215 SER A C 1
ATOM 3242 O O . SER A 1 229 ? 45.491 19.689 3.547 1.00 33.66 215 SER A O 1
ATOM 3250 N N . LEU A 1 230 ? 45.207 17.882 4.860 1.00 32.22 216 LEU A N 1
ATOM 3251 C CA . LEU A 1 230 ? 44.138 17.363 4.012 1.00 31.71 216 LEU A CA 1
ATOM 3252 C C . LEU A 1 230 ? 42.942 18.312 4.017 1.00 32.42 216 LEU A C 1
ATOM 3253 O O . LEU A 1 230 ? 42.403 18.659 2.961 1.00 31.90 216 LEU A O 1
ATOM 3269 N N . VAL A 1 231 ? 42.535 18.768 5.198 1.00 33.33 217 VAL A N 1
ATOM 3270 C CA . VAL A 1 231 ? 41.352 19.626 5.282 1.00 33.20 217 VAL A CA 1
ATOM 3271 C C . VAL A 1 231 ? 41.627 20.965 4.605 1.00 29.32 217 VAL A C 1
ATOM 3272 O O . VAL A 1 231 ? 40.771 21.498 3.890 1.00 31.09 217 VAL A O 1
ATOM 3285 N N . ALA A 1 232 ? 42.827 21.528 4.802 1.00 30.33 218 ALA A N 1
ATOM 3286 C CA . ALA A 1 232 ? 43.172 22.794 4.149 1.00 32.44 218 ALA A CA 1
ATOM 3287 C C . ALA A 1 232 ? 43.117 22.678 2.630 1.00 37.24 218 ALA A C 1
ATOM 3288 O O . ALA A 1 232 ? 42.642 23.595 1.950 1.00 33.86 218 ALA A O 1
ATOM 3295 N N . LYS A 1 233 ? 43.625 21.572 2.074 1.00 32.33 219 LYS A N 1
ATOM 3296 C CA . LYS A 1 233 ? 43.568 21.377 0.628 1.00 36.43 219 LYS A CA 1
ATOM 3297 C C . LYS A 1 233 ? 42.129 21.332 0.155 1.00 32.36 219 LYS A C 1
ATOM 3298 O O . LYS A 1 233 ? 41.751 21.984 -0.828 1.00 35.76 219 LYS A O 1
ATOM 3317 N N . ILE A 1 234 ? 41.315 20.526 0.842 1.00 30.56 220 ILE A N 1
ATOM 3318 C CA . ILE A 1 234 ? 39.895 20.392 0.531 1.00 32.28 220 ILE A CA 1
ATOM 3319 C C . ILE A 1 234 ? 39.212 21.753 0.584 1.00 31.02 220 ILE A C 1
ATOM 3320 O O . ILE A 1 234 ? 38.457 22.132 -0.317 1.00 31.42 220 ILE A O 1
ATOM 3336 N N . GLU A 1 235 ? 39.469 22.503 1.644 1.00 33.43 221 GLU A N 1
ATOM 3337 C CA . GLU A 1 235 ? 38.796 23.789 1.798 1.00 37.38 221 GLU A CA 1
ATOM 3338 C C . GLU A 1 235 ? 39.192 24.752 0.684 1.00 37.21 221 GLU A C 1
ATOM 3339 O O . GLU A 1 235 ? 38.361 25.536 0.210 1.00 31.91 221 GLU A O 1
ATOM 3351 N N . SER A 1 236 ? 40.447 24.695 0.228 1.00 33.07 222 SER A N 1
ATOM 3352 C CA . SER A 1 236 ? 40.853 25.585 -0.850 1.00 31.19 222 SER A CA 1
ATOM 3353 C C . SER A 1 236 ? 40.053 25.324 -2.123 1.00 41.25 222 SER A C 1
ATOM 3354 O O . SER A 1 236 ? 39.653 26.262 -2.822 1.00 36.25 222 SER A O 1
ATOM 3362 N N . VAL A 1 237 ? 39.834 24.054 -2.451 1.00 34.50 223 VAL A N 1
ATOM 3363 C CA . VAL A 1 237 ? 39.084 23.707 -3.654 1.00 32.60 223 VAL A CA 1
ATOM 3364 C C . VAL A 1 237 ? 37.599 24.006 -3.479 1.00 31.77 223 VAL A C 1
ATOM 3365 O O . VAL A 1 237 ? 36.930 24.466 -4.418 1.00 34.01 223 VAL A O 1
ATOM 3378 N N . LEU A 1 238 ? 37.042 23.702 -2.305 1.00 29.56 224 LEU A N 1
ATOM 3379 C CA . LEU A 1 238 ? 35.643 24.046 -2.048 1.00 30.40 224 LEU A CA 1
ATOM 3380 C C . LEU A 1 238 ? 35.399 25.536 -2.254 1.00 31.68 224 LEU A C 1
ATOM 3381 O O . LEU A 1 238 ? 34.356 25.936 -2.781 1.00 29.97 224 LEU A O 1
ATOM 3397 N N . ALA A 1 239 ? 36.330 26.374 -1.800 1.00 29.97 225 ALA A N 1
ATOM 3398 C CA . ALA A 1 239 ? 36.162 27.818 -1.971 1.00 29.35 225 ALA A CA 1
ATOM 3399 C C . ALA A 1 239 ? 36.124 28.186 -3.446 1.00 32.59 225 ALA A C 1
ATOM 3400 O O . ALA A 1 239 ? 35.270 28.973 -3.877 1.00 31.67 225 ALA A O 1
ATOM 3407 N N . GLU A 1 240 ? 37.036 27.620 -4.235 1.00 34.47 226 GLU A N 1
ATOM 3408 C CA . GLU A 1 240 ? 37.051 27.855 -5.672 1.00 33.36 226 GLU A CA 1
ATOM 3409 C C . GLU A 1 240 ? 35.731 27.420 -6.292 1.00 33.53 226 GLU A C 1
ATOM 3410 O O . GLU A 1 240 ? 35.163 28.126 -7.135 1.00 35.44 226 GLU A O 1
ATOM 3422 N N . MET A 1 241 ? 35.238 26.246 -5.885 1.00 31.90 227 MET A N 1
ATOM 3423 C CA . MET A 1 241 ? 34.018 25.694 -6.461 1.00 30.18 227 MET A CA 1
ATOM 3424 C C . MET A 1 241 ? 32.788 26.490 -6.045 1.00 30.76 227 MET A C 1
ATOM 3425 O O . MET A 1 241 ? 31.761 26.441 -6.736 1.00 32.79 227 MET A O 1
ATOM 3439 N N . ASN A 1 242 ? 32.859 27.203 -4.920 1.00 29.24 228 ASN A N 1
ATOM 3440 C CA . ASN A 1 242 ? 31.724 28.017 -4.496 1.00 33.21 228 ASN A CA 1
ATOM 3441 C C . ASN A 1 242 ? 31.740 29.361 -5.196 1.00 34.17 228 ASN A C 1
ATOM 3442 O O . ASN A 1 242 ? 30.699 29.832 -5.665 1.00 33.37 228 ASN A O 1
ATOM 3453 N N . GLU A 1 243 ? 32.922 29.986 -5.276 1.00 31.10 229 GLU A N 1
ATOM 3454 C CA . GLU A 1 243 ? 33.032 31.297 -5.914 1.00 31.97 229 GLU A CA 1
ATOM 3455 C C . GLU A 1 243 ? 32.723 31.215 -7.396 1.00 31.43 229 GLU A C 1
ATOM 3456 O O . GLU A 1 243 ? 32.144 32.150 -7.957 1.00 38.05 229 GLU A O 1
ATOM 3468 N N . ASP A 1 244 ? 33.116 30.117 -8.057 1.00 32.91 230 ASP A N 1
ATOM 3469 C CA . ASP A 1 244 ? 32.916 29.998 -9.492 1.00 35.91 230 ASP A CA 1
ATOM 3470 C C . ASP A 1 244 ? 31.544 29.436 -9.842 1.00 31.43 230 ASP A C 1
ATOM 3471 O O . ASP A 1 244 ? 31.294 29.153 -11.015 1.00 34.87 230 ASP A O 1
ATOM 3480 N N . GLU A 1 245 ? 30.662 29.290 -8.854 1.00 32.55 231 GLU A N 1
ATOM 3481 C CA . GLU A 1 245 ? 29.231 28.988 -8.990 1.00 40.23 231 GLU A CA 1
ATOM 3482 C C . GLU A 1 245 ? 28.970 27.509 -9.235 1.00 35.80 231 GLU A C 1
ATOM 3483 O O . GLU A 1 245 ? 27.793 27.130 -9.429 1.00 33.33 231 GLU A O 1
ATOM 3495 N N . THR A 1 246 ? 29.994 26.655 -9.212 1.00 31.87 232 THR A N 1
ATOM 3496 C CA . THR A 1 246 ? 29.755 25.220 -9.390 1.00 36.87 232 THR A CA 1
ATOM 3497 C C . THR A 1 246 ? 28.874 24.677 -8.273 1.00 32.73 232 THR A C 1
ATOM 3498 O O . THR A 1 246 ? 27.893 23.962 -8.525 1.00 34.87 232 THR A O 1
ATOM 3509 N N . ILE A 1 247 ? 29.190 25.020 -7.028 1.00 35.64 233 ILE A N 1
ATOM 3510 C CA . ILE A 1 247 ? 28.441 24.456 -5.910 1.00 31.37 233 ILE A CA 1
ATOM 3511 C C . ILE A 1 247 ? 27.069 25.125 -5.832 1.00 33.78 233 ILE A C 1
ATOM 3512 O O . ILE A 1 247 ? 26.055 24.419 -5.682 1.00 31.03 233 ILE A O 1
ATOM 3528 N N . PRO A 1 248 ? 26.969 26.457 -5.950 1.00 30.04 234 PRO A N 1
ATOM 3529 C CA . PRO A 1 248 ? 25.635 27.077 -6.028 1.00 30.13 234 PRO A CA 1
ATOM 3530 C C . PRO A 1 248 ? 24.744 26.438 -7.072 1.00 34.24 234 PRO A C 1
ATOM 3531 O O . PRO A 1 248 ? 23.539 26.275 -6.853 1.00 36.00 234 PRO A O 1
ATOM 3542 N N . ASN A 1 249 ? 25.308 26.075 -8.215 1.00 33.93 235 ASN A N 1
ATOM 3543 C CA . ASN A 1 249 ? 24.508 25.450 -9.249 1.00 34.43 235 ASN A CA 1
ATOM 3544 C C . ASN A 1 249 ? 24.167 24.006 -8.907 1.00 32.88 235 ASN A C 1
ATOM 3545 O O . ASN A 1 249 ? 23.070 23.552 -9.240 1.00 38.75 235 ASN A O 1
ATOM 3556 N N . PHE A 1 250 ? 25.057 23.282 -8.221 1.00 36.85 236 PHE A N 1
ATOM 3557 C CA . PHE A 1 250 ? 24.656 21.991 -7.654 1.00 37.22 236 PHE A CA 1
ATOM 3558 C C . PHE A 1 250 ? 23.485 22.178 -6.698 1.00 28.74 236 PHE A C 1
ATOM 3559 O O . PHE A 1 250 ? 22.565 21.358 -6.652 1.00 32.89 236 PHE A O 1
ATOM 3576 N N . SER A 1 251 ? 23.538 23.220 -5.869 1.00 30.53 237 SER A N 1
ATOM 3577 C CA . SER A 1 251 ? 22.448 23.460 -4.930 1.00 33.77 237 SER A CA 1
ATOM 3578 C C . SER A 1 251 ? 21.137 23.738 -5.661 1.00 32.92 237 SER A C 1
ATOM 3579 O O . SER A 1 251 ? 20.068 23.256 -5.254 1.00 34.82 237 SER A O 1
ATOM 3587 N N . ARG A 1 252 ? 21.193 24.535 -6.732 1.00 31.39 238 ARG A N 1
ATOM 3588 C CA . ARG A 1 252 ? 19.983 24.833 -7.497 1.00 37.36 238 ARG A CA 1
ATOM 3589 C C . ARG A 1 252 ? 19.428 23.559 -8.122 1.00 41.42 238 ARG A C 1
ATOM 3590 O O . ARG A 1 252 ? 18.215 23.341 -8.134 1.00 38.16 238 ARG A O 1
ATOM 3611 N N . LYS A 1 253 ? 20.314 22.693 -8.610 1.00 33.72 239 LYS A N 1
ATOM 3612 C CA . LYS A 1 253 ? 19.908 21.392 -9.144 1.00 36.12 239 LYS A CA 1
ATOM 3613 C C . LYS A 1 253 ? 19.136 20.578 -8.118 1.00 42.26 239 LYS A C 1
ATOM 3614 O O . LYS A 1 253 ? 18.079 20.002 -8.427 1.00 41.50 239 LYS A O 1
ATOM 3633 N N . TRP A 1 254 ? 19.661 20.485 -6.897 1.00 34.21 240 TRP A N 1
ATOM 3634 C CA . TRP A 1 254 ? 19.121 19.546 -5.915 1.00 36.78 240 TRP A CA 1
ATOM 3635 C C . TRP A 1 254 ? 18.042 20.147 -5.012 1.00 39.28 240 TRP A C 1
ATOM 3636 O O . TRP A 1 254 ? 17.166 19.407 -4.532 1.00 37.01 240 TRP A O 1
ATOM 3657 N N . PHE A 1 255 ? 18.087 21.463 -4.772 1.00 33.42 241 PHE A N 1
ATOM 3658 C CA . PHE A 1 255 ? 17.209 22.133 -3.828 1.00 34.97 241 PHE A CA 1
ATOM 3659 C C . PHE A 1 255 ? 16.282 23.156 -4.471 1.00 35.44 241 PHE A C 1
ATOM 3660 O O . PHE A 1 255 ? 15.353 23.606 -3.808 1.00 36.20 241 PHE A O 1
ATOM 3677 N N . GLY A 1 256 ? 16.524 23.562 -5.712 1.00 40.91 242 GLY A N 1
ATOM 3678 C CA . GLY A 1 256 ? 15.715 24.574 -6.361 1.00 44.92 242 GLY A CA 1
ATOM 3679 C C . GLY A 1 256 ? 16.189 26.001 -6.120 1.00 39.43 242 GLY A C 1
ATOM 3680 O O . GLY A 1 256 ? 15.659 26.929 -6.747 1.00 40.99 242 GLY A O 1
ATOM 3684 N N . SER A 1 257 ? 17.146 26.193 -5.222 1.00 32.56 243 SER A N 1
ATOM 3685 C CA . SER A 1 257 ? 17.779 27.492 -4.959 1.00 30.31 243 SER A CA 1
ATOM 3686 C C . SER A 1 257 ? 19.182 27.263 -4.428 1.00 36.40 243 SER A C 1
ATOM 3687 O O . SER A 1 257 ? 19.581 26.129 -4.120 1.00 33.53 243 SER A O 1
ATOM 3695 N N . ASN A 1 258 ? 19.941 28.360 -4.320 1.00 30.81 244 ASN A N 1
ATOM 3696 C CA . ASN A 1 258 ? 21.321 28.300 -3.837 1.00 26.99 244 ASN A CA 1
ATOM 3697 C C . ASN A 1 258 ? 21.317 28.410 -2.323 1.00 31.09 244 ASN A C 1
ATOM 3698 O O . ASN A 1 258 ? 21.128 29.507 -1.765 1.00 31.43 244 ASN A O 1
ATOM 3709 N N . LEU A 1 259 ? 21.585 27.281 -1.659 1.00 27.54 245 LEU A N 1
ATOM 3710 C CA . LEU A 1 259 ? 21.647 27.206 -0.206 1.00 24.47 245 LEU A CA 1
ATOM 3711 C C . LEU A 1 259 ? 23.082 27.181 0.319 1.00 23.78 245 LEU A C 1
ATOM 3712 O O . LEU A 1 259 ? 23.284 27.026 1.528 1.00 28.71 245 LEU A O 1
ATOM 3728 N N . SER A 1 260 ? 24.079 27.314 -0.548 1.00 29.69 246 SER A N 1
ATOM 3729 C CA . SER A 1 260 ? 25.461 27.122 -0.115 1.00 29.67 246 SER A CA 1
ATOM 3730 C C . SER A 1 260 ? 25.884 28.285 0.780 1.00 27.70 246 SER A C 1
ATOM 3731 O O . SER A 1 260 ? 25.672 29.451 0.425 1.00 25.99 246 SER A O 1
ATOM 3739 N N . ILE A 1 261 ? 26.489 27.981 1.929 1.00 28.16 247 ILE A N 1
ATOM 3740 C CA . ILE A 1 261 ? 26.989 29.032 2.815 1.00 23.67 247 ILE A CA 1
ATOM 3741 C C . ILE A 1 261 ? 28.506 28.999 2.930 1.00 24.84 247 ILE A C 1
ATOM 3742 O O . ILE A 1 261 ? 29.057 29.462 3.934 1.00 26.56 247 ILE A O 1
ATOM 3758 N N . LEU A 1 262 ? 29.194 28.434 1.934 1.00 27.80 248 LEU A N 1
ATOM 3759 C CA . LEU A 1 262 ? 30.638 28.286 2.019 1.00 28.00 248 LEU A CA 1
ATOM 3760 C C . LEU A 1 262 ? 31.395 29.602 1.963 1.00 30.08 248 LEU A C 1
ATOM 3761 O O . LEU A 1 262 ? 32.617 29.586 2.187 1.00 27.41 248 LEU A O 1
ATOM 3777 N N . ASN A 1 263 ? 30.734 30.720 1.638 1.00 26.10 249 ASN A N 1
ATOM 3778 C CA . ASN A 1 263 ? 31.401 32.018 1.713 1.00 27.52 249 ASN A CA 1
ATOM 3779 C C . ASN A 1 263 ? 31.204 32.698 3.065 1.00 30.19 249 ASN A C 1
ATOM 3780 O O . ASN A 1 263 ? 31.662 33.830 3.254 1.00 31.67 249 ASN A O 1
ATOM 3791 N N . VAL A 1 264 ? 30.571 32.019 4.019 1.00 25.22 250 VAL A N 1
ATOM 3792 C CA . VAL A 1 264 ? 30.480 32.515 5.387 1.00 26.95 250 VAL A CA 1
ATOM 3793 C C . VAL A 1 264 ? 31.766 32.157 6.114 1.00 32.90 250 VAL A C 1
ATOM 3794 O O . VAL A 1 264 ? 32.252 31.019 6.014 1.00 33.35 250 VAL A O 1
ATOM 3807 N N . ARG A 1 265 ? 32.316 33.127 6.836 1.00 32.77 251 ARG A N 1
ATOM 3808 C CA . ARG A 1 265 ? 33.524 32.932 7.626 1.00 35.62 251 ARG A CA 1
ATOM 3809 C C . ARG A 1 265 ? 33.159 32.584 9.063 1.00 45.05 251 ARG A C 1
ATOM 3810 O O . ARG A 1 265 ? 32.409 33.321 9.730 1.00 38.68 251 ARG A O 1
ATOM 3831 N N . PHE A 1 266 ? 33.694 31.463 9.530 1.00 44.12 252 PHE A N 1
ATOM 3832 C CA . PHE A 1 266 ? 33.509 30.998 10.888 1.00 46.79 252 PHE A CA 1
ATOM 3833 C C . PHE A 1 266 ? 34.799 31.152 11.646 1.00 58.65 252 PHE A C 1
ATOM 3834 O O . PHE A 1 266 ? 34.786 31.308 12.865 1.00 63.08 252 PHE A O 1
#

Secondary structure (DSSP, 8-state):
---THHHHHHHHTEEEEEE-TTBTTTBEE-TTS-EESHHHHHHHHHHHHHT-EEEEEE--GGGHHHHHHTTS-SEEEEEEEP-TGGGGT-EEPSP-EEEEEEEEEEGGG---SGGGGTTEEEEEETTSSHHHHHHTSTTTTTSEEEEEESSHHHHHHHHHHTS-SEEEEEHHHHTTHHHH-TTEEE-SS-SEEEEEEEEE-TT-HHHHHHHHHHHHHHHHTTHHHHHHHHHHSS----TTS--

Organism: NCBI:txid1125702

Sequence (243 aa):
IEDPSWSKVQVKSALVIGVSDFVPILSFRNEKNEIVGYDIDIFTELCRRLGIHPIFYPIQWAQKEILLNTGVIDCIASGFSVTEERKQHYRMCCTPYLQNAKIVVTLAGRGYQTLAQLQNRTIAVEADTAGDEALLNVEALKDHVIIKAMATIDQLYEALDSGTCDAIVVDLIYSLDTLDKNPQYSIINEAISTEYYTFAFRQADASLVAKIESVLAEMNEDETIPNFSRKWFGSNLSILNVRF